Protein AF-A0A699J6N1-F1 (afdb_monomer)

Secondary structure (DSSP, 8-state):
-GGGS-HHHHHHTTTS-HHHHHHHHHHHHHHHHHHHHHHHHHHHHH--PPTT--HHHHHHHHHHHHHHHHHTT-PPPHHHHHHHHHHTS-GGGHHHHHHHHHH-TT--HHHHHHHHHHHHHHS-----SSSHHHHS----PPPPP--PPPPS-PBPTTT--BS-----HHHHHHHHHHHHHTTSSS--------------HHHHHHSPP----PPPHHHHHHHHTT--EEEEEEBTTGGGGSBPPGGGGGGG-EE-SS-EE--SB--TT-TTHHHHHHHHHHHHHTTTBTTTEEEETTEEEEEESSHHHHHHHHHHHHHHHHHTT--B-GGG--EEE---

Foldseek 3Di:
DLVPDDPVLSVVCVPPDPVVNVVVVCVVCVVVLVVVLVVLVVCLQPQADDVPHDLLVSLVVLVVSQVSCVVSVRHDDQQRSVVSSLVRYDPLCVVVSVVCVVPPPPDGSVVVSVSSNVVVVVRDPPDPPPPVCVVPDDDDDDDDPPDDDPDQWDADPPPRHTDDDDDDPVVVVVVVVVVVVVPPPDDDDDDPPDDDDADCPVVQVVDDADPDDFDDPVVVVVLQPLFQWKKKWFFDPQQQVAADDPVCQVVQWDDDPPDIDTDRTDDPNHNCSLVVSQVVCCVLCVVPPSPAWDDGRRMIMGTHNDPVVSVVSVVVVVVSCVVVVTHTDPVPIDIDRDPD

Solvent-accessible surface area (backbone atoms only — not comparable to full-atom values): 20812 Å² total; per-residue (Å²): 121,59,91,81,47,58,76,65,60,38,59,74,44,66,86,49,54,75,71,57,36,54,53,50,49,50,58,66,47,43,62,54,50,52,52,48,48,53,49,47,51,50,50,57,73,67,50,59,44,56,91,92,56,59,64,68,62,44,53,53,53,54,48,53,40,45,56,49,34,38,74,74,72,52,70,65,52,55,67,57,55,39,50,55,52,62,72,20,50,42,78,88,44,48,69,54,53,53,50,36,71,74,76,52,74,90,53,48,59,68,56,50,50,53,52,51,57,54,48,65,70,70,49,80,81,78,73,74,78,64,58,72,58,65,76,52,79,70,81,86,72,79,77,78,76,86,73,73,78,80,65,95,71,63,60,39,95,87,76,71,48,67,77,82,89,80,80,65,68,70,59,56,54,51,51,55,56,50,56,56,61,74,55,71,85,64,82,96,65,87,83,77,80,82,77,93,80,70,88,42,64,70,59,48,71,74,47,83,78,69,88,69,84,74,81,55,70,64,66,55,52,61,72,51,61,82,47,50,39,38,37,42,43,34,44,45,70,54,50,59,73,39,70,43,56,78,89,52,22,72,78,50,53,45,78,56,100,87,51,77,47,64,38,66,34,38,60,90,61,46,79,51,46,60,48,55,46,33,55,51,48,51,65,69,44,49,92,39,47,92,74,41,34,48,79,55,70,64,36,38,36,37,49,20,63,47,72,70,58,38,56,52,53,48,52,52,52,53,50,49,31,58,73,73,70,53,55,65,33,74,96,60,48,47,78,44,71,69,79,130

Radius of gyration: 28.68 Å; Cα contacts (8 Å, |Δi|>4): 265; chains: 1; bounding box: 72×57×79 Å

pLDDT: mean 71.78, std 17.96, range [31.31, 92.75]

Sequence (340 aa):
MLMTMEPEIQRNLKSLHAYEMLKELKTLFAQQAEQELLQTTRDFHSCRQEEGQSVSSYVLKMKGYIDNLECLGYPVTLGLGVSLILIGLCKEYDGFVQNYNMHNMGKTVNELHAMLKLHEQTMPKINAPALNAILAGKPKIPPPPKKENPTKDSICHECGEIGHWKRNYPQYLAELMKKKKNTASGAGGSGSKGWMCIGYKELNKLTVKNCYLLPKIDDLFDQLQGSQFLRKIDLRSRYHQLRVHEDDIPKTAFRSRYRYFEFTIMPFVLSNAPTVLLDLMNKVCKPYLDKFVIVFIDDILIYSKTHQEHVEHLRLVLGLLKKEKLYAKFSKCEIWLREV

InterPro domains:
  IPR000477 Reverse transcriptase domain [PF00078] (196-336)
  IPR036875 Zinc finger, CCHC-type superfamily [SSF57756] (136-173)
  IPR043128 Reverse transcriptase/Diguanylate cyclase domain [G3DSA:3.30.70.270] (212-340)
  IPR043502 DNA/RNA polymerase superfamily [SSF56672] (190-340)
  IPR053134 RNA-directed DNA polymerase homolog [PTHR24559] (109-340)
  IPR061502 Copia/RE1/RE2-like, N-terminal domain [PF14223] (3-121)

Nearest PDB structures (foldseek):
  4ol8-assembly1_A  TM=6.609E-01  e=6.419E-13  Saccharomyces cerevisiae
  8r0s-assembly1_A  TM=7.879E-01  e=8.349E-11  Cauliflower mosaic virus
  7kse-assembly1_A  TM=8.693E-01  e=9.415E-07  Eastern chimpanzee simian foamy virus
  7o0g-assembly1_A  TM=9.066E-01  e=2.831E-06  White-tufted-ear marmoset simian foamy virus
  7o0h-assembly1_A  TM=8.618E-01  e=4.501E-06  White-tufted-ear marmoset simian foamy virus

Organism: Tanacetum cinerariifolium (NCBI:txid118510)

Mean predicted aligned error: 20.65 Å

Structure (mmCIF, N/CA/C/O backbone):
data_AF-A0A699J6N1-F1
#
_entry.id   AF-A0A699J6N1-F1
#
loop_
_atom_site.group_PDB
_atom_site.id
_atom_site.type_symbol
_atom_site.label_atom_id
_atom_site.label_alt_id
_atom_site.label_comp_id
_atom_site.label_asym_id
_atom_site.label_entity_id
_atom_site.label_seq_id
_atom_site.pdbx_PDB_ins_code
_atom_site.Cartn_x
_atom_site.Cartn_y
_atom_site.Cartn_z
_atom_site.occupancy
_atom_site.B_iso_or_equiv
_atom_site.auth_seq_id
_atom_site.auth_comp_id
_atom_site.auth_asym_id
_atom_site.auth_atom_id
_atom_site.pdbx_PDB_model_num
ATOM 1 N N . MET A 1 1 ? -5.459 -9.281 24.419 1.00 51.31 1 MET A N 1
ATOM 2 C CA . MET A 1 1 ? -4.030 -9.636 24.592 1.00 51.31 1 MET A CA 1
ATOM 3 C C . MET A 1 1 ? -3.751 -11.132 24.407 1.00 51.31 1 MET A C 1
ATOM 5 O O . MET A 1 1 ? -2.934 -11.455 23.567 1.00 51.31 1 MET A O 1
ATOM 9 N N . LEU A 1 2 ? -4.439 -12.053 25.103 1.00 46.03 2 LEU A N 1
ATOM 10 C CA . LEU A 1 2 ? -4.179 -13.505 24.977 1.00 46.03 2 LEU A CA 1
ATOM 11 C C . LEU A 1 2 ? -4.650 -14.160 23.663 1.00 46.03 2 LEU A C 1
ATOM 13 O O . LEU A 1 2 ? -4.065 -15.145 23.234 1.00 46.03 2 LEU A O 1
ATOM 17 N N . MET A 1 3 ? -5.701 -13.634 23.023 1.00 50.72 3 MET A N 1
ATOM 18 C CA . MET A 1 3 ? -6.317 -14.235 21.822 1.00 50.72 3 MET A CA 1
ATOM 19 C C . MET A 1 3 ? -5.449 -14.147 20.555 1.00 50.72 3 MET A C 1
ATOM 21 O O . MET A 1 3 ? -5.769 -14.770 19.549 1.00 50.72 3 MET A O 1
ATOM 25 N N . THR A 1 4 ? -4.378 -13.354 20.596 1.00 54.88 4 THR A N 1
ATOM 26 C CA . THR A 1 4 ? -3.421 -13.155 19.497 1.00 54.88 4 THR A CA 1
ATOM 27 C C . THR A 1 4 ? -2.076 -13.832 19.767 1.00 54.88 4 THR A C 1
ATOM 29 O O . THR A 1 4 ? -1.160 -13.692 18.963 1.00 54.88 4 THR A O 1
ATOM 32 N N . MET A 1 5 ? -1.933 -14.520 20.904 1.00 64.19 5 MET A N 1
ATOM 33 C CA . MET A 1 5 ? -0.703 -15.204 21.307 1.00 64.19 5 MET A CA 1
ATOM 34 C C . MET A 1 5 ? -0.724 -16.670 20.875 1.00 64.19 5 MET A C 1
ATOM 36 O O . MET A 1 5 ? -1.784 -17.236 20.604 1.00 64.19 5 MET A O 1
ATOM 40 N N . GLU A 1 6 ? 0.453 -17.295 20.813 1.00 75.00 6 GLU A N 1
ATOM 41 C CA . GLU A 1 6 ? 0.546 -18.710 20.469 1.00 75.00 6 GLU A CA 1
ATOM 42 C C . GLU A 1 6 ? -0.268 -19.588 21.443 1.00 75.00 6 GLU A C 1
ATOM 44 O O . GLU A 1 6 ? -0.299 -19.314 22.649 1.00 75.00 6 GLU A O 1
ATOM 49 N N . PRO A 1 7 ? -0.907 -20.673 20.959 1.00 75.56 7 PRO A N 1
ATOM 50 C CA . PRO A 1 7 ? -1.807 -21.507 21.765 1.00 75.56 7 PRO A CA 1
ATOM 51 C C . PRO A 1 7 ? -1.173 -22.147 23.011 1.00 75.56 7 PRO A C 1
ATOM 53 O O . PRO A 1 7 ? -1.892 -22.629 23.889 1.00 75.56 7 PRO A O 1
ATOM 56 N N . GLU A 1 8 ? 0.157 -22.226 23.072 1.00 70.88 8 GLU A N 1
ATOM 57 C CA . GLU A 1 8 ? 0.915 -22.717 24.230 1.00 70.88 8 GLU A CA 1
ATOM 58 C C . GLU A 1 8 ? 1.027 -21.649 25.323 1.00 70.88 8 GLU A C 1
ATOM 60 O O . GLU A 1 8 ? 0.671 -21.905 26.472 1.00 70.88 8 GLU A O 1
ATOM 65 N N . ILE A 1 9 ? 1.382 -20.417 24.948 1.00 69.88 9 ILE A N 1
ATOM 66 C CA . ILE A 1 9 ? 1.416 -19.252 25.846 1.00 69.88 9 ILE A CA 1
ATOM 67 C C . ILE A 1 9 ? 0.008 -18.960 26.382 1.00 69.88 9 ILE A C 1
ATOM 69 O O . ILE A 1 9 ? -0.181 -18.717 27.574 1.00 69.88 9 ILE A O 1
ATOM 73 N N . GLN A 1 10 ? -1.013 -19.077 25.527 1.00 72.31 10 GLN A N 1
ATOM 74 C CA . GLN A 1 10 ? -2.409 -18.899 25.926 1.00 72.31 10 GLN A CA 1
ATOM 75 C C . GLN A 1 10 ? -2.871 -19.943 26.955 1.00 72.31 10 GLN A C 1
ATOM 77 O O . GLN A 1 10 ? -3.659 -19.612 27.839 1.00 72.31 10 GLN A O 1
ATOM 82 N N . ARG A 1 11 ? -2.391 -21.192 26.861 1.00 77.06 11 ARG A N 1
ATOM 83 C CA . ARG A 1 11 ? -2.696 -22.256 27.833 1.00 77.06 11 ARG A CA 1
ATOM 84 C C . ARG A 1 11 ? -2.017 -22.010 29.178 1.00 77.06 11 ARG A C 1
ATOM 86 O O . ARG A 1 11 ? -2.683 -22.155 30.199 1.00 77.06 11 ARG A O 1
ATOM 93 N N . ASN A 1 12 ? -0.756 -21.582 29.169 1.00 72.00 12 ASN A N 1
ATOM 94 C CA . ASN A 1 12 ? 0.028 -21.338 30.386 1.00 72.00 12 ASN A CA 1
ATOM 95 C C . ASN A 1 12 ? -0.461 -20.115 31.180 1.00 72.00 12 ASN A C 1
ATOM 97 O O . ASN A 1 12 ? -0.350 -20.086 32.400 1.00 72.00 12 ASN A O 1
ATOM 101 N N . LEU A 1 13 ? -1.052 -19.126 30.504 1.00 73.31 13 LEU A N 1
ATOM 102 C CA . LEU A 1 13 ? -1.520 -17.882 31.126 1.00 73.31 13 LEU A CA 1
ATOM 103 C C . LEU A 1 13 ? -3.025 -17.870 31.446 1.00 73.31 13 LEU A C 1
ATOM 105 O O . LEU A 1 13 ? -3.517 -16.900 32.018 1.00 73.31 13 LEU A O 1
ATOM 109 N N . LYS A 1 14 ? -3.775 -18.925 31.087 1.00 76.25 14 LYS A N 1
ATOM 110 C CA . LYS A 1 14 ? -5.250 -18.964 31.185 1.00 76.25 14 LYS A CA 1
ATOM 111 C C . LYS A 1 14 ? -5.778 -18.896 32.623 1.00 76.25 14 LYS A C 1
ATOM 113 O O . LYS A 1 14 ? -6.899 -18.440 32.829 1.00 76.25 14 LYS A O 1
ATOM 118 N N . SER A 1 15 ? -5.008 -19.392 33.590 1.00 76.88 15 SER A N 1
ATOM 119 C CA . SER A 1 15 ? -5.393 -19.469 35.006 1.00 76.88 15 SER A CA 1
ATOM 120 C C . SER A 1 15 ? -4.874 -18.309 35.858 1.00 76.88 15 SER A C 1
ATOM 122 O O . SER A 1 15 ? -5.231 -18.227 37.029 1.00 76.88 15 SER A O 1
ATOM 124 N N . LEU A 1 16 ? -4.033 -17.436 35.300 1.00 76.69 16 LEU A N 1
ATOM 125 C CA . LEU A 1 16 ? -3.384 -16.347 36.029 1.00 76.69 16 LEU A CA 1
ATOM 126 C C . LEU A 1 16 ? -4.227 -15.071 35.983 1.00 76.69 16 LEU A C 1
ATOM 128 O O . LEU A 1 16 ? -4.930 -14.798 35.009 1.00 76.69 16 LEU A O 1
ATOM 132 N N . HIS A 1 17 ? -4.151 -14.263 37.039 1.00 76.69 17 HIS A N 1
ATOM 133 C CA . HIS A 1 17 ? -4.748 -12.926 37.031 1.00 76.69 17 HIS A CA 1
ATOM 134 C C . HIS A 1 17 ? -3.906 -11.957 36.190 1.00 76.69 17 HIS A C 1
ATOM 136 O O . HIS A 1 17 ? -2.704 -12.145 36.022 1.00 76.69 17 HIS A O 1
ATOM 142 N N . ALA A 1 18 ? -4.519 -10.888 35.671 1.00 74.06 18 ALA A N 1
ATOM 143 C CA . ALA A 1 18 ? -3.898 -9.986 34.690 1.00 74.06 18 ALA A CA 1
ATOM 144 C C . ALA A 1 18 ? -2.511 -9.446 35.104 1.00 74.06 18 ALA A C 1
ATOM 146 O O . ALA A 1 18 ? -1.615 -9.329 34.269 1.00 74.06 18 ALA A O 1
ATOM 147 N N . TYR A 1 19 ? -2.315 -9.156 36.394 1.00 72.12 19 TYR A N 1
ATOM 148 C CA . TYR A 1 19 ? -1.025 -8.719 36.935 1.00 72.12 19 TYR A CA 1
ATOM 149 C C . TYR A 1 19 ? 0.045 -9.822 36.875 1.00 72.12 19 TYR A C 1
ATOM 151 O O . TYR A 1 19 ? 1.174 -9.579 36.450 1.00 72.12 19 TYR A O 1
ATOM 159 N N . GLU A 1 20 ? -0.319 -11.047 37.250 1.00 76.69 20 GLU A N 1
ATOM 160 C CA . GLU A 1 20 ? 0.571 -12.210 37.218 1.00 76.69 20 GLU A CA 1
ATOM 161 C C . GLU A 1 20 ? 0.889 -12.623 35.782 1.00 76.69 20 GLU A C 1
ATOM 163 O O . GLU A 1 20 ? 2.037 -12.922 35.473 1.00 76.69 20 GLU A O 1
ATOM 168 N N . MET A 1 21 ? -0.088 -12.526 34.874 1.00 76.62 21 MET A N 1
ATOM 169 C CA . MET A 1 21 ? 0.129 -12.742 33.445 1.00 76.62 21 MET A CA 1
ATOM 170 C C . MET A 1 21 ? 1.174 -11.781 32.873 1.00 76.62 21 MET A C 1
ATOM 172 O O . MET A 1 21 ? 2.038 -12.196 32.109 1.00 76.62 21 MET A O 1
ATOM 176 N N . LEU A 1 22 ? 1.111 -10.495 33.231 1.00 74.69 22 LEU A N 1
ATOM 177 C CA . LEU A 1 22 ? 2.087 -9.498 32.784 1.00 74.69 22 LEU A CA 1
ATOM 178 C C . LEU A 1 22 ? 3.481 -9.763 33.354 1.00 74.69 22 LEU A C 1
ATOM 180 O O . LEU A 1 22 ? 4.472 -9.556 32.653 1.00 74.69 22 LEU A O 1
ATOM 184 N N . LYS A 1 23 ? 3.564 -10.212 34.609 1.00 77.12 23 LYS A N 1
ATOM 185 C CA . LYS A 1 23 ? 4.830 -10.591 35.241 1.00 77.12 23 LYS A CA 1
ATOM 186 C C . LYS A 1 23 ? 5.449 -11.801 34.538 1.00 77.12 23 LYS A C 1
ATOM 188 O O . LYS A 1 23 ? 6.612 -11.736 34.161 1.00 77.12 23 LYS A O 1
ATOM 193 N N . GLU A 1 24 ? 4.650 -12.829 34.272 1.00 76.44 24 GLU A N 1
ATOM 194 C CA . GLU A 1 24 ? 5.105 -14.053 33.614 1.00 76.44 24 GLU A CA 1
ATOM 195 C C . GLU A 1 24 ? 5.505 -13.807 32.156 1.00 76.44 24 GLU A C 1
ATOM 197 O O . GLU A 1 24 ? 6.553 -14.263 31.713 1.00 76.44 24 GLU A O 1
ATOM 202 N N . LEU A 1 25 ? 4.732 -13.000 31.420 1.00 75.44 25 LEU A N 1
ATOM 203 C CA . LEU A 1 25 ? 5.091 -12.561 30.069 1.00 75.44 25 LEU A CA 1
ATOM 204 C C . LEU A 1 25 ? 6.420 -11.800 30.064 1.00 75.44 25 LEU A C 1
ATOM 206 O O . LEU A 1 25 ? 7.273 -12.072 29.223 1.00 75.44 25 LEU A O 1
ATOM 210 N N . LYS A 1 26 ? 6.631 -10.879 31.013 1.00 75.06 26 LYS A N 1
ATOM 211 C CA . LYS A 1 26 ? 7.914 -10.174 31.140 1.00 75.06 26 LYS A CA 1
ATOM 212 C C . LYS A 1 26 ? 9.065 -11.143 31.389 1.00 75.06 26 LYS A C 1
ATOM 214 O O . LYS A 1 26 ? 10.113 -10.969 30.784 1.00 75.06 26 LYS A O 1
ATOM 219 N N . THR A 1 27 ? 8.878 -12.159 32.225 1.00 76.88 27 THR A N 1
ATOM 220 C CA . THR A 1 27 ? 9.914 -13.161 32.508 1.00 76.88 27 THR A CA 1
ATOM 221 C C . THR A 1 27 ? 10.189 -14.068 31.306 1.00 76.88 27 THR A C 1
ATOM 223 O O . THR A 1 27 ? 11.350 -14.283 30.966 1.00 76.88 27 THR A O 1
ATOM 226 N N . LEU A 1 28 ? 9.147 -14.543 30.620 1.00 73.56 28 LEU A N 1
ATOM 227 C CA . 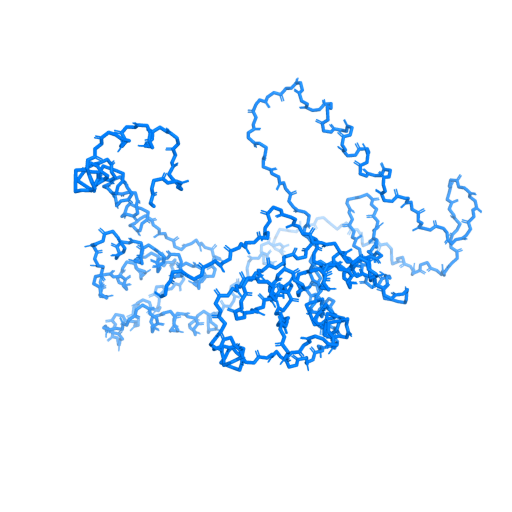LEU A 1 28 ? 9.263 -15.407 29.439 1.00 73.56 28 LEU A CA 1
ATOM 228 C C . LEU A 1 28 ? 9.960 -14.701 28.272 1.00 73.56 28 LEU A C 1
ATOM 230 O O . LEU A 1 28 ? 10.813 -15.288 27.610 1.00 73.56 28 LEU A O 1
ATOM 234 N N . PHE A 1 29 ? 9.628 -13.432 28.038 1.00 79.12 29 PHE A N 1
ATOM 235 C CA . PHE A 1 29 ? 10.217 -12.655 26.949 1.00 79.12 29 PHE A CA 1
ATOM 236 C C . PHE A 1 29 ? 11.520 -11.948 27.335 1.00 79.12 29 PHE A C 1
ATOM 238 O O . PHE A 1 29 ? 12.226 -11.493 26.440 1.00 79.12 29 PHE A O 1
ATOM 245 N N . ALA A 1 30 ? 11.895 -11.895 28.620 1.00 77.00 30 ALA A N 1
ATOM 246 C CA . ALA A 1 30 ? 13.171 -11.316 29.050 1.00 77.00 30 ALA A CA 1
ATOM 247 C C . ALA A 1 30 ? 14.365 -12.067 28.450 1.00 77.00 30 ALA A C 1
ATOM 249 O O . ALA A 1 30 ? 15.261 -11.437 27.896 1.00 77.00 30 ALA A O 1
ATOM 250 N N . GLN A 1 31 ? 14.347 -13.405 28.486 1.00 77.12 31 GLN A N 1
ATOM 251 C CA . GLN A 1 31 ? 15.431 -14.213 27.919 1.00 77.12 31 GLN A CA 1
ATOM 252 C C . GLN A 1 31 ? 15.521 -14.049 26.394 1.00 77.12 31 GLN A C 1
ATOM 254 O O . GLN A 1 31 ? 16.614 -13.996 25.832 1.00 77.12 31 GLN A O 1
ATOM 259 N N . GLN A 1 32 ? 14.374 -13.939 25.719 1.00 80.81 32 GLN A N 1
ATOM 260 C CA . GLN A 1 32 ? 14.324 -13.704 24.279 1.00 80.81 32 GLN A CA 1
ATOM 261 C C . GLN A 1 32 ? 14.836 -12.303 23.915 1.00 80.81 32 GLN A C 1
ATOM 263 O O . GLN A 1 32 ? 15.627 -12.175 22.984 1.00 80.81 32 GLN A O 1
ATOM 268 N N . ALA A 1 33 ? 14.458 -11.278 24.682 1.00 77.75 33 ALA A N 1
ATOM 269 C CA . ALA A 1 33 ? 14.956 -9.916 24.511 1.00 77.75 33 ALA A CA 1
ATOM 270 C C . ALA A 1 33 ? 16.474 -9.827 24.747 1.00 77.75 33 ALA A C 1
ATOM 272 O O . ALA A 1 33 ? 17.166 -9.148 23.996 1.00 77.75 33 ALA A O 1
ATOM 273 N N . GLU A 1 34 ? 17.019 -10.555 25.729 1.00 82.06 34 GLU A N 1
ATOM 274 C CA . GLU A 1 34 ? 18.469 -10.647 25.966 1.00 82.06 34 GLU A CA 1
ATOM 275 C C . GLU A 1 34 ? 19.214 -11.314 24.799 1.00 82.06 34 GLU A C 1
ATOM 277 O O . GLU A 1 34 ? 20.273 -10.845 24.374 1.00 82.06 34 GLU A O 1
ATOM 282 N N . GLN A 1 35 ? 18.658 -12.397 24.246 1.00 84.25 35 GLN A N 1
ATOM 283 C CA . GLN A 1 35 ? 19.224 -13.059 23.067 1.00 84.25 35 GLN A CA 1
ATOM 284 C C . GLN A 1 35 ? 19.184 -12.151 21.833 1.00 84.25 35 GLN A C 1
ATOM 286 O O . GLN A 1 35 ? 20.168 -12.069 21.093 1.00 84.25 35 GLN A O 1
ATOM 291 N N . GLU A 1 36 ? 18.073 -11.446 21.624 1.00 86.12 36 GLU A N 1
ATOM 292 C CA . GLU A 1 36 ? 17.908 -10.497 20.526 1.00 86.12 36 GLU A CA 1
ATOM 293 C C . GLU A 1 36 ? 18.837 -9.286 20.673 1.00 86.12 36 GLU A C 1
ATOM 295 O O . GLU A 1 36 ? 19.448 -8.861 19.690 1.00 86.12 36 GLU A O 1
ATOM 300 N N . LEU A 1 37 ? 19.030 -8.789 21.897 1.00 87.88 37 LEU A N 1
ATOM 301 C CA . LEU A 1 37 ? 19.995 -7.739 22.220 1.00 87.88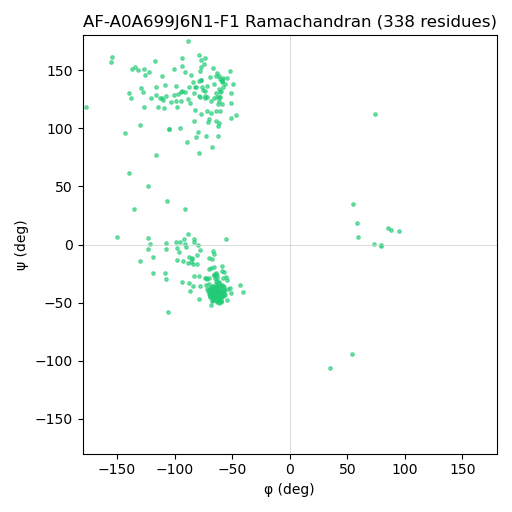 37 LEU A CA 1
ATOM 302 C C . LEU A 1 37 ? 21.418 -8.168 21.863 1.00 87.88 37 LEU A C 1
ATOM 304 O O . LEU A 1 37 ? 22.134 -7.433 21.177 1.00 87.88 37 LEU A O 1
ATOM 308 N N . LEU A 1 38 ? 21.828 -9.365 22.294 1.00 86.44 38 LEU A N 1
ATOM 309 C CA . LEU A 1 38 ? 23.160 -9.897 22.012 1.00 86.44 38 LEU A CA 1
ATOM 310 C C . LEU A 1 38 ? 23.384 -10.070 20.505 1.00 86.44 38 LEU A C 1
ATOM 312 O O . LEU A 1 38 ? 24.444 -9.700 19.991 1.00 86.44 38 LEU A O 1
ATOM 316 N N . GLN A 1 39 ? 22.394 -10.614 19.797 1.00 88.06 39 GLN A N 1
ATOM 317 C CA . GLN A 1 39 ? 22.479 -10.841 18.359 1.00 88.06 39 GLN A CA 1
ATOM 318 C C . GLN A 1 39 ? 22.518 -9.519 17.584 1.00 88.06 39 GLN A C 1
ATOM 320 O O . GLN A 1 39 ? 23.407 -9.326 16.758 1.00 88.06 39 GLN A O 1
ATOM 325 N N . THR A 1 40 ? 21.634 -8.576 17.913 1.00 88.31 40 THR A N 1
ATOM 326 C CA . THR A 1 40 ? 21.601 -7.237 17.303 1.00 88.31 40 THR A CA 1
ATOM 327 C C . THR A 1 40 ? 22.910 -6.491 17.546 1.00 88.31 40 THR A C 1
ATOM 329 O O . THR A 1 40 ? 23.465 -5.907 16.619 1.00 88.31 40 THR A O 1
ATOM 332 N N . THR A 1 41 ? 23.459 -6.563 18.761 1.00 87.81 41 THR A N 1
ATOM 333 C CA . THR A 1 41 ? 24.753 -5.949 19.103 1.00 87.81 41 THR A CA 1
ATOM 334 C C . THR A 1 41 ? 25.895 -6.573 18.299 1.00 87.81 41 THR A C 1
ATOM 336 O O . THR A 1 41 ? 26.738 -5.861 17.751 1.00 87.81 41 THR A O 1
ATOM 339 N N . ARG A 1 42 ? 25.916 -7.906 18.170 1.00 89.94 42 ARG A N 1
ATOM 340 C CA . ARG A 1 42 ? 26.918 -8.620 17.365 1.00 89.94 42 ARG A CA 1
ATOM 341 C C . ARG A 1 42 ? 26.835 -8.230 15.891 1.00 89.94 42 ARG A C 1
ATOM 343 O O . ARG A 1 42 ? 27.867 -7.964 15.270 1.00 89.94 42 ARG A O 1
ATOM 350 N N . ASP A 1 43 ? 25.631 -8.179 15.339 1.00 90.44 43 ASP A N 1
ATOM 351 C CA . ASP A 1 43 ? 25.406 -7.820 13.941 1.00 90.44 43 ASP A CA 1
ATOM 352 C C . ASP A 1 43 ? 25.766 -6.355 13.688 1.00 90.44 43 ASP A C 1
ATOM 354 O O . ASP A 1 43 ? 26.431 -6.050 12.700 1.00 90.44 43 ASP A O 1
ATOM 358 N N . PHE A 1 44 ? 25.447 -5.460 14.623 1.00 90.50 44 PHE A N 1
ATOM 359 C CA . PHE A 1 44 ? 25.820 -4.051 14.547 1.00 90.50 44 PHE A CA 1
ATOM 360 C C . PHE A 1 44 ? 27.342 -3.851 14.539 1.00 90.50 44 PHE A C 1
ATOM 362 O O . PHE A 1 44 ? 27.865 -3.113 13.704 1.00 90.50 44 PHE A O 1
ATOM 369 N N . HIS A 1 45 ? 28.076 -4.562 15.401 1.00 87.06 45 HIS A N 1
ATOM 370 C CA . HIS A 1 45 ? 29.540 -4.480 15.454 1.00 87.06 45 HIS A CA 1
ATOM 371 C C . HIS A 1 45 ? 30.252 -5.167 14.285 1.00 87.06 45 HIS A C 1
ATOM 373 O O . HIS A 1 45 ? 31.365 -4.763 13.933 1.00 87.06 45 HIS A O 1
ATOM 379 N N . SER A 1 46 ? 29.658 -6.206 13.698 1.00 87.62 46 SER A N 1
ATOM 380 C CA . SER A 1 46 ? 30.251 -6.969 12.590 1.00 87.62 46 SER A CA 1
ATOM 381 C C . SER A 1 46 ? 29.844 -6.457 11.208 1.00 87.62 46 SER A C 1
ATOM 383 O O . SER A 1 46 ? 30.504 -6.790 10.224 1.00 87.62 46 SER A O 1
ATOM 385 N N . CYS A 1 47 ? 28.812 -5.614 11.118 1.00 89.88 47 CYS A N 1
ATOM 386 C CA . CYS A 1 47 ? 28.366 -5.030 9.860 1.00 89.88 47 CYS A CA 1
ATOM 387 C C . CYS A 1 47 ? 29.480 -4.175 9.235 1.00 89.88 47 CYS A C 1
ATOM 389 O O . CYS A 1 47 ? 30.052 -3.287 9.872 1.00 89.88 47 CYS A O 1
ATOM 391 N N . ARG A 1 48 ? 29.801 -4.460 7.976 1.00 90.31 48 ARG A N 1
ATOM 392 C CA . ARG A 1 48 ? 30.731 -3.700 7.138 1.00 90.31 48 ARG A CA 1
ATOM 393 C C . ARG A 1 48 ? 30.067 -3.454 5.790 1.00 90.31 48 ARG A C 1
ATOM 395 O O . ARG A 1 48 ? 29.236 -4.255 5.360 1.00 90.31 48 ARG A O 1
ATOM 402 N N . GLN A 1 49 ? 30.418 -2.353 5.144 1.00 88.06 49 GLN A N 1
ATOM 403 C CA . GLN A 1 49 ? 30.013 -2.069 3.778 1.00 88.06 49 GLN A CA 1
ATOM 404 C C . GLN A 1 49 ? 30.801 -2.968 2.821 1.00 88.06 49 GLN A C 1
ATOM 406 O O . GLN A 1 49 ? 32.031 -3.011 2.868 1.00 88.06 49 GLN A O 1
ATOM 411 N N . GLU A 1 50 ? 30.091 -3.676 1.947 1.00 82.25 50 GLU A N 1
ATOM 412 C CA . GLU A 1 50 ? 30.704 -4.511 0.910 1.00 82.25 50 GLU A CA 1
ATOM 413 C C . GLU A 1 50 ? 31.211 -3.655 -0.269 1.00 82.25 50 GLU A C 1
ATOM 415 O O . GLU A 1 50 ? 30.638 -2.609 -0.589 1.00 82.25 50 GLU A O 1
ATOM 420 N N . GLU A 1 51 ? 32.276 -4.098 -0.948 1.00 71.56 51 GLU A N 1
ATOM 421 C CA . GLU A 1 51 ? 32.802 -3.417 -2.143 1.00 71.56 51 GLU A CA 1
ATOM 422 C C . GLU A 1 51 ? 31.736 -3.360 -3.255 1.00 71.56 51 GLU A C 1
ATOM 424 O O . GLU A 1 51 ? 31.142 -4.373 -3.629 1.00 71.56 51 GLU A O 1
ATOM 429 N N . GLY A 1 52 ? 31.459 -2.160 -3.777 1.00 67.38 52 GLY A N 1
ATOM 430 C CA . GLY A 1 52 ? 30.411 -1.925 -4.780 1.00 67.38 52 GLY A CA 1
ATOM 431 C C . GLY A 1 52 ? 28.973 -1.848 -4.237 1.00 67.38 52 GLY A C 1
ATOM 432 O O . GLY A 1 52 ? 28.043 -1.597 -5.012 1.00 67.38 52 GLY A O 1
ATOM 433 N N . GLN A 1 53 ? 28.758 -2.020 -2.927 1.00 78.44 53 GLN A N 1
ATOM 434 C CA . GLN A 1 53 ? 27.458 -1.793 -2.291 1.00 78.44 53 GLN A CA 1
ATOM 435 C C . GLN A 1 53 ? 27.184 -0.292 -2.134 1.00 78.44 53 GLN A C 1
ATOM 437 O O . GLN A 1 53 ? 28.033 0.458 -1.652 1.00 78.44 53 GLN A O 1
ATOM 442 N N . SER A 1 54 ? 25.961 0.149 -2.459 1.00 83.69 54 SER A N 1
ATOM 443 C CA . SER A 1 54 ? 25.565 1.544 -2.222 1.00 83.69 54 SER A CA 1
ATOM 444 C C . SER A 1 54 ? 25.623 1.896 -0.738 1.00 83.69 54 SER A C 1
ATOM 446 O O . SER A 1 54 ? 25.044 1.191 0.101 1.00 83.69 54 SER A O 1
ATOM 448 N N . VAL A 1 55 ? 26.218 3.050 -0.430 1.00 85.56 55 VAL A N 1
ATOM 449 C CA . VAL A 1 55 ? 26.361 3.545 0.950 1.00 85.56 55 VAL A CA 1
ATOM 450 C C . VAL A 1 55 ? 25.006 3.716 1.620 1.00 85.56 55 VAL A C 1
ATOM 452 O O . VAL A 1 55 ? 24.847 3.434 2.804 1.00 85.56 55 VAL A O 1
ATOM 455 N N . SER A 1 56 ? 23.987 4.114 0.854 1.00 86.50 56 SER A N 1
ATOM 456 C CA . SER A 1 56 ? 22.635 4.282 1.388 1.00 86.50 56 SER A CA 1
ATOM 457 C C . SER A 1 56 ? 22.044 2.970 1.898 1.00 86.50 56 SER A C 1
ATOM 459 O O . SER A 1 56 ? 21.349 2.974 2.910 1.00 86.50 56 SER A O 1
ATOM 461 N N . SER A 1 57 ? 22.334 1.846 1.236 1.00 86.75 57 SER A N 1
ATOM 462 C CA . SER A 1 57 ? 21.873 0.534 1.699 1.00 86.75 57 SER A CA 1
ATOM 463 C C . SER A 1 57 ? 22.549 0.134 3.008 1.00 86.75 57 SER A C 1
ATOM 465 O O . SER A 1 57 ? 21.891 -0.427 3.882 1.00 86.75 57 SER A O 1
ATOM 467 N N . TYR A 1 58 ? 23.846 0.414 3.138 1.00 91.12 58 TYR A N 1
ATOM 468 C CA . TYR A 1 58 ? 24.621 0.115 4.339 1.00 91.12 58 TYR A CA 1
ATOM 469 C C . TYR A 1 58 ? 24.177 0.979 5.529 1.00 91.12 58 TYR A C 1
ATOM 471 O O . TYR A 1 58 ? 23.856 0.447 6.591 1.00 91.12 58 TYR A O 1
ATOM 479 N N . VAL A 1 59 ? 24.048 2.296 5.337 1.00 90.38 59 VAL A N 1
ATOM 480 C CA . VAL A 1 59 ? 23.628 3.228 6.398 1.00 90.38 59 VAL A CA 1
ATOM 481 C C . VAL A 1 59 ? 22.206 2.934 6.887 1.00 90.38 59 VAL A C 1
ATOM 483 O O . VAL A 1 59 ? 21.962 2.966 8.090 1.00 90.38 59 VAL A O 1
ATOM 486 N N . LEU A 1 60 ? 21.274 2.576 5.994 1.00 88.94 60 LEU A N 1
ATOM 487 C CA . LEU A 1 60 ? 19.920 2.169 6.394 1.00 88.94 60 LEU A CA 1
ATOM 488 C C . LEU A 1 60 ? 19.916 0.879 7.223 1.00 88.94 60 LEU A C 1
ATOM 490 O O . LEU A 1 60 ? 19.160 0.780 8.186 1.00 88.94 60 LEU A O 1
ATOM 494 N N . LYS A 1 61 ? 20.777 -0.089 6.887 1.00 91.38 61 LYS A N 1
ATOM 495 C CA . LYS A 1 61 ? 20.940 -1.316 7.678 1.00 91.38 61 LYS A CA 1
ATOM 496 C C . LYS A 1 61 ? 21.489 -1.003 9.076 1.00 91.38 61 LYS A C 1
ATOM 498 O O . LYS A 1 61 ? 20.956 -1.504 10.059 1.00 91.38 61 LYS A O 1
ATOM 503 N N . MET A 1 62 ? 22.488 -0.123 9.167 1.00 91.75 62 MET A N 1
ATOM 504 C CA . MET A 1 62 ? 23.045 0.341 10.445 1.00 91.75 62 MET A CA 1
ATOM 505 C C . MET A 1 62 ? 22.015 1.093 11.292 1.00 91.75 62 MET A C 1
ATOM 507 O O . MET A 1 62 ? 21.933 0.868 12.496 1.00 91.75 62 MET A O 1
ATOM 511 N N . LYS A 1 63 ? 21.185 1.933 10.664 1.00 90.81 63 LYS A N 1
ATOM 512 C CA . LYS A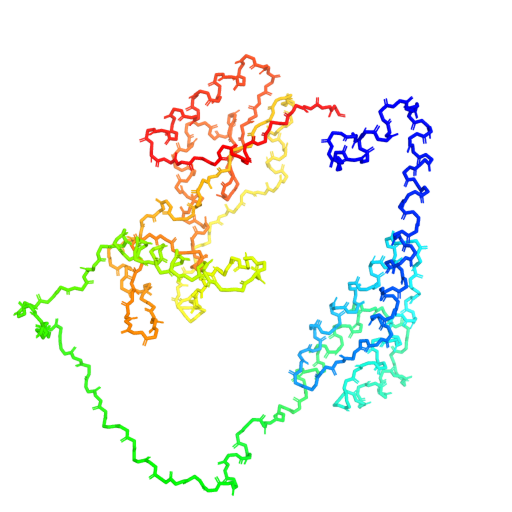 1 63 ? 20.080 2.621 11.340 1.00 90.81 63 LYS A CA 1
ATOM 513 C C . LYS A 1 63 ? 19.054 1.636 11.904 1.00 90.81 63 LYS A C 1
ATOM 515 O O . LYS A 1 63 ? 18.661 1.782 13.050 1.00 90.81 63 LYS A O 1
ATOM 520 N N . GLY A 1 64 ? 18.710 0.589 11.152 1.00 91.50 64 GLY A N 1
ATOM 521 C CA . GLY A 1 64 ? 17.820 -0.466 11.641 1.00 91.50 64 GLY A CA 1
ATOM 522 C C . GLY A 1 64 ? 18.335 -1.158 12.908 1.00 91.50 64 GLY A C 1
ATOM 523 O O . GLY A 1 64 ? 17.543 -1.470 13.790 1.00 91.50 64 GLY A O 1
ATOM 524 N N . TYR A 1 65 ? 19.653 -1.351 13.043 1.00 91.88 65 TYR A N 1
ATOM 525 C CA . TYR A 1 65 ? 20.234 -1.887 14.278 1.00 91.88 65 TYR A CA 1
ATOM 526 C C . TYR A 1 65 ? 20.141 -0.903 15.449 1.00 91.88 65 TYR A C 1
ATOM 528 O O . TYR A 1 65 ? 19.822 -1.320 16.557 1.00 91.88 65 TYR A O 1
ATOM 536 N N . ILE A 1 66 ? 20.375 0.390 15.206 1.00 89.81 66 ILE A N 1
ATOM 537 C CA . ILE A 1 66 ? 20.231 1.443 16.223 1.00 89.81 66 ILE A CA 1
ATOM 538 C C . ILE A 1 66 ? 18.781 1.511 16.723 1.00 89.81 66 ILE A C 1
ATOM 540 O O . ILE A 1 66 ? 18.559 1.471 17.931 1.00 89.81 66 ILE A O 1
ATOM 544 N N . ASP A 1 67 ? 17.815 1.529 15.802 1.00 90.00 67 ASP A N 1
ATOM 545 C CA . ASP A 1 67 ? 16.385 1.582 16.123 1.00 90.00 67 ASP A CA 1
ATOM 546 C C . ASP A 1 67 ? 15.943 0.322 16.903 1.00 90.00 67 ASP A C 1
ATOM 548 O O . ASP A 1 67 ? 15.149 0.414 17.842 1.00 90.00 67 ASP A O 1
ATOM 552 N N . ASN A 1 68 ? 16.487 -0.860 16.568 1.00 88.50 68 ASN A N 1
ATOM 553 C CA . ASN A 1 68 ? 16.188 -2.100 17.297 1.00 88.50 68 ASN A CA 1
ATOM 554 C C . ASN A 1 68 ? 16.758 -2.086 18.727 1.00 88.50 68 ASN A C 1
ATOM 556 O O . ASN A 1 68 ? 16.081 -2.486 19.671 1.00 88.50 68 ASN A O 1
ATOM 560 N N . LEU A 1 69 ? 17.983 -1.584 18.913 1.00 88.19 69 LEU A N 1
ATOM 561 C CA . LEU A 1 69 ? 18.589 -1.437 20.242 1.00 88.19 69 LEU A CA 1
ATOM 562 C C . LEU A 1 69 ? 17.824 -0.428 21.113 1.00 88.19 69 LEU A C 1
ATOM 564 O O . LEU A 1 69 ? 17.633 -0.672 22.305 1.00 88.19 69 LEU A O 1
ATOM 568 N N . GLU A 1 70 ? 17.323 0.658 20.520 1.00 87.62 70 GLU A N 1
ATOM 569 C CA . GLU A 1 70 ? 16.462 1.624 21.209 1.00 87.62 70 GLU A CA 1
ATOM 570 C C . GLU A 1 70 ? 15.137 0.983 21.656 1.00 87.62 70 GLU A C 1
ATOM 572 O O . GLU A 1 70 ? 14.723 1.161 22.803 1.00 87.62 70 GLU A O 1
ATOM 577 N N . CYS A 1 71 ? 14.527 0.149 20.807 1.00 83.94 71 CYS A N 1
ATOM 578 C CA . CYS A 1 71 ? 13.321 -0.617 21.140 1.00 83.94 71 CYS A CA 1
ATOM 579 C C . CYS A 1 71 ? 13.548 -1.648 22.263 1.00 83.94 71 CYS A C 1
ATOM 581 O O . CYS A 1 71 ? 12.637 -1.904 23.052 1.00 83.94 71 CYS A O 1
ATOM 583 N N . LEU A 1 72 ? 14.760 -2.201 22.373 1.00 84.19 72 LEU A N 1
ATOM 584 C CA . LEU A 1 72 ? 15.172 -3.091 23.466 1.00 84.19 72 LEU A CA 1
ATOM 585 C C . LEU A 1 72 ? 15.556 -2.335 24.755 1.00 84.19 72 LEU A C 1
ATOM 587 O O . LEU A 1 72 ? 15.898 -2.969 25.751 1.00 84.19 72 LEU A O 1
ATOM 591 N N . GLY A 1 73 ? 15.485 -0.997 24.762 1.00 82.38 73 GLY A N 1
ATOM 592 C CA . GLY A 1 73 ? 15.770 -0.156 25.930 1.00 82.38 73 GLY A CA 1
ATOM 593 C C . GLY A 1 73 ? 17.239 0.248 26.094 1.00 82.38 73 GLY A C 1
ATOM 594 O O . GLY A 1 73 ? 17.608 0.780 27.141 1.00 82.38 73 GLY A O 1
ATOM 595 N N . TYR A 1 74 ? 18.071 0.030 25.074 1.00 86.38 74 TYR A N 1
ATOM 596 C CA . TYR A 1 74 ? 19.498 0.363 25.063 1.00 86.38 74 TYR A CA 1
ATOM 597 C C . TYR A 1 74 ? 19.788 1.418 23.984 1.00 86.38 74 TYR A C 1
ATOM 599 O O . TYR A 1 74 ? 20.303 1.089 22.913 1.00 86.38 74 TYR A O 1
ATOM 607 N N . PRO A 1 75 ? 19.456 2.699 24.231 1.00 85.62 75 PRO A N 1
ATOM 608 C CA . PRO A 1 75 ? 19.646 3.750 23.241 1.00 85.62 75 PRO A CA 1
ATOM 609 C C . PRO A 1 75 ? 21.133 3.932 22.921 1.00 85.62 75 PRO A C 1
ATOM 611 O O . PRO A 1 75 ? 21.969 4.148 23.804 1.00 85.62 75 PRO A O 1
ATOM 614 N N . VAL A 1 76 ? 21.467 3.875 21.634 1.00 85.94 76 VAL A N 1
ATOM 615 C CA . VAL A 1 76 ? 22.828 4.135 21.156 1.00 85.94 76 VAL A CA 1
ATOM 616 C C . VAL A 1 76 ? 23.045 5.642 21.113 1.00 85.94 76 VAL A C 1
ATOM 618 O O . VAL A 1 76 ? 22.273 6.379 20.500 1.00 85.94 76 VAL A O 1
ATOM 621 N N . THR A 1 77 ? 24.119 6.127 21.739 1.00 85.75 77 THR A N 1
ATOM 622 C CA . THR A 1 77 ? 24.439 7.557 21.674 1.00 85.75 77 THR A CA 1
ATOM 623 C C . THR A 1 77 ? 24.755 7.969 20.235 1.00 85.75 77 THR A C 1
ATOM 625 O O . THR A 1 77 ? 25.376 7.220 19.476 1.00 85.75 77 THR A O 1
ATOM 628 N N . LEU A 1 78 ? 24.368 9.192 19.862 1.00 77.81 78 LEU A N 1
ATOM 629 C CA . LEU A 1 78 ? 24.562 9.722 18.505 1.00 77.81 78 LEU A CA 1
ATOM 630 C C . LEU A 1 78 ? 26.016 9.567 18.022 1.00 77.81 78 LEU A C 1
ATOM 632 O O . LEU A 1 78 ? 26.255 9.147 16.892 1.00 77.81 78 LEU A O 1
ATOM 636 N N . GLY A 1 79 ? 26.985 9.834 18.905 1.00 82.44 79 GLY A N 1
ATOM 637 C CA . GLY A 1 79 ? 28.412 9.696 18.613 1.00 82.44 79 GLY A CA 1
ATOM 638 C C . GLY A 1 79 ? 28.857 8.251 18.365 1.00 82.44 79 GLY A C 1
ATOM 639 O O . GLY A 1 79 ? 29.625 8.009 17.433 1.00 82.44 79 GLY A O 1
ATOM 640 N N . LEU A 1 80 ? 28.357 7.281 19.139 1.00 84.56 80 LEU A N 1
ATOM 641 C CA . LEU A 1 80 ? 28.679 5.862 18.941 1.00 84.56 80 LEU A CA 1
ATOM 642 C C . LEU A 1 80 ? 28.092 5.322 17.633 1.00 84.56 80 LEU A C 1
ATOM 644 O O . LEU A 1 80 ? 28.796 4.633 16.895 1.00 84.56 80 LEU A O 1
ATOM 648 N N . GLY A 1 81 ? 26.847 5.682 17.307 1.00 86.38 81 GLY A N 1
ATOM 649 C CA . GLY A 1 81 ? 26.198 5.245 16.067 1.00 86.38 81 GLY A CA 1
ATOM 650 C C . GLY A 1 81 ? 26.942 5.724 14.819 1.00 86.38 81 GLY A C 1
ATOM 651 O O . GLY A 1 81 ? 27.242 4.937 13.924 1.00 86.38 81 GLY A O 1
ATOM 652 N N . VAL A 1 82 ? 27.321 7.003 14.792 1.00 89.25 82 VAL A N 1
ATOM 653 C CA . VAL A 1 82 ? 28.127 7.597 13.712 1.00 89.25 82 VAL A CA 1
ATOM 654 C C . VAL A 1 82 ? 29.509 6.951 13.629 1.00 89.25 82 VAL A C 1
ATOM 656 O O . VAL A 1 82 ? 29.947 6.598 12.535 1.00 89.25 82 VAL A O 1
ATOM 659 N N . SER A 1 83 ? 30.180 6.748 14.765 1.00 87.25 83 SER A N 1
ATOM 660 C CA . SER A 1 83 ? 31.522 6.152 14.791 1.00 87.25 83 SER A CA 1
ATOM 661 C C . SER A 1 83 ? 31.525 4.736 14.219 1.00 87.25 83 SER A C 1
ATOM 663 O O . SER A 1 83 ? 32.374 4.405 13.395 1.00 87.25 83 SER A O 1
ATOM 665 N N . LEU A 1 84 ? 3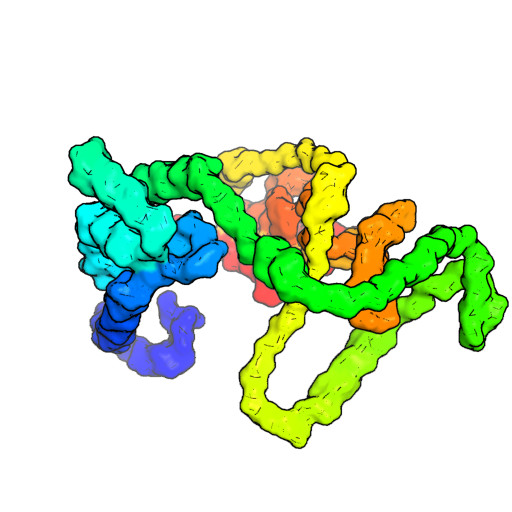0.546 3.910 14.597 1.00 88.81 84 LEU A N 1
ATOM 666 C CA . LEU A 1 84 ? 30.426 2.539 14.094 1.00 88.81 84 LEU A CA 1
ATOM 667 C C . LEU A 1 84 ? 30.094 2.494 12.600 1.00 88.81 84 LEU A C 1
ATOM 669 O O . LEU A 1 84 ? 30.632 1.648 11.886 1.00 88.81 84 LEU A O 1
ATOM 673 N N . ILE A 1 85 ? 29.274 3.428 12.105 1.00 91.62 85 ILE A N 1
ATOM 674 C CA . ILE A 1 85 ? 29.011 3.559 10.667 1.00 91.62 85 ILE A CA 1
ATOM 675 C C . ILE A 1 85 ? 30.310 3.865 9.921 1.00 91.62 85 ILE A C 1
ATOM 677 O O . ILE A 1 85 ? 30.614 3.147 8.971 1.00 91.62 85 ILE A O 1
ATOM 681 N N . LEU A 1 86 ? 31.075 4.869 10.368 1.00 89.56 86 LEU A N 1
ATOM 682 C CA . LEU A 1 86 ? 32.335 5.288 9.740 1.00 89.56 86 LEU A CA 1
ATOM 683 C C . LEU A 1 86 ? 33.396 4.178 9.753 1.00 89.56 86 LEU A C 1
ATOM 685 O O . LEU A 1 86 ? 34.039 3.955 8.734 1.00 89.56 86 LEU A O 1
ATOM 689 N N . ILE A 1 87 ? 33.543 3.454 10.870 1.00 90.25 87 ILE A N 1
ATOM 690 C CA . ILE A 1 87 ? 34.491 2.329 11.005 1.00 90.25 87 ILE A CA 1
ATOM 691 C C . ILE A 1 87 ? 34.169 1.199 10.023 1.00 90.25 87 ILE A C 1
ATOM 693 O O . ILE A 1 87 ? 35.069 0.484 9.584 1.00 90.25 87 ILE A O 1
ATOM 697 N N . GLY A 1 88 ? 32.888 1.000 9.710 1.00 88.75 88 GLY A N 1
ATOM 698 C CA . GLY A 1 88 ? 32.470 -0.074 8.825 1.00 88.75 88 GLY A CA 1
ATOM 699 C C . GLY A 1 88 ? 32.391 0.286 7.344 1.00 88.75 88 GLY A C 1
ATOM 700 O O . GLY A 1 88 ? 32.038 -0.595 6.562 1.00 88.75 88 GLY A O 1
ATOM 701 N N . LEU A 1 89 ? 32.708 1.521 6.942 1.00 91.12 89 LEU A N 1
ATOM 702 C CA . LEU A 1 89 ? 32.776 1.893 5.525 1.00 91.12 89 LEU A CA 1
ATOM 703 C C . LEU A 1 89 ? 33.929 1.168 4.814 1.00 91.12 89 LEU A C 1
ATOM 705 O O . LEU A 1 89 ? 34.938 0.813 5.424 1.00 91.12 89 LEU A O 1
ATOM 709 N N . CYS A 1 90 ? 33.779 0.938 3.508 1.00 87.56 90 CYS A N 1
ATOM 710 C CA . CYS A 1 90 ? 34.855 0.365 2.703 1.00 87.56 90 CYS A CA 1
ATOM 711 C C . CYS A 1 90 ? 35.967 1.402 2.448 1.00 87.56 90 CYS A C 1
ATOM 713 O O . CYS A 1 90 ? 35.742 2.609 2.532 1.00 87.56 90 CYS A O 1
ATOM 715 N N . LYS A 1 91 ? 37.168 0.927 2.085 1.00 84.31 91 LYS A N 1
ATOM 716 C CA . LYS A 1 91 ? 38.385 1.756 1.933 1.00 84.31 91 LYS A CA 1
ATOM 717 C C . LYS A 1 91 ? 38.246 2.913 0.940 1.00 84.31 91 LYS A C 1
ATOM 719 O O . LYS A 1 91 ? 38.960 3.904 1.026 1.00 84.31 91 LYS A O 1
ATOM 724 N N . GLU A 1 92 ? 37.315 2.808 -0.005 1.00 82.19 92 GLU A N 1
ATOM 725 C CA . GLU A 1 92 ? 37.000 3.881 -0.953 1.00 82.19 92 GLU A CA 1
ATOM 726 C C . GLU A 1 92 ? 36.576 5.170 -0.229 1.00 82.19 92 GLU A C 1
ATOM 728 O O . GLU A 1 92 ? 36.838 6.265 -0.716 1.00 82.19 92 GLU A O 1
ATOM 733 N N . TYR A 1 93 ? 35.995 5.061 0.968 1.00 86.38 93 TYR A N 1
ATOM 734 C CA . TYR A 1 93 ? 35.533 6.194 1.767 1.00 86.38 93 TYR A CA 1
ATOM 735 C C . TYR A 1 93 ? 36.582 6.713 2.760 1.00 86.38 93 TYR A C 1
ATOM 737 O O . TYR A 1 93 ? 36.279 7.649 3.499 1.00 86.38 93 TYR A O 1
ATOM 745 N N . ASP A 1 94 ? 37.816 6.194 2.770 1.00 83.81 94 ASP A N 1
ATOM 746 C CA . ASP A 1 94 ? 38.859 6.620 3.720 1.00 83.81 94 ASP A CA 1
ATOM 747 C C . ASP A 1 94 ? 39.125 8.135 3.641 1.00 83.81 94 ASP A C 1
ATOM 749 O O . ASP A 1 94 ? 39.247 8.807 4.667 1.00 83.81 94 ASP A O 1
ATOM 753 N N . GLY A 1 95 ? 39.125 8.708 2.430 1.00 82.25 95 GLY A N 1
ATOM 754 C CA . GLY A 1 95 ? 39.275 10.154 2.228 1.00 82.25 95 GLY A CA 1
ATOM 755 C C . GLY A 1 95 ? 38.110 10.972 2.802 1.00 82.25 95 GLY A C 1
ATOM 756 O O . GLY A 1 95 ? 38.317 12.056 3.352 1.00 82.25 95 GLY A O 1
ATOM 757 N N . PHE A 1 96 ? 36.886 10.440 2.741 1.00 87.75 96 PHE A N 1
ATOM 758 C CA . PHE A 1 96 ? 35.722 11.045 3.389 1.00 87.75 96 PHE A CA 1
ATOM 759 C C . PHE A 1 96 ? 35.818 10.954 4.910 1.00 87.75 96 PHE A C 1
ATOM 761 O O . PHE A 1 96 ? 35.578 11.951 5.587 1.00 87.75 96 PHE A O 1
ATOM 768 N N . VAL A 1 97 ? 36.192 9.789 5.450 1.00 86.50 97 VAL A N 1
ATOM 769 C CA . VAL A 1 97 ? 36.331 9.567 6.898 1.00 86.50 97 VAL A CA 1
ATOM 770 C C . VAL A 1 97 ? 37.377 10.516 7.489 1.00 86.50 97 VAL A C 1
ATOM 772 O O . VAL A 1 97 ? 37.126 11.145 8.516 1.00 86.50 97 VAL A O 1
ATOM 775 N N . GLN A 1 98 ? 38.514 10.697 6.814 1.00 80.75 98 GLN A N 1
ATOM 776 C CA . GLN A 1 98 ? 39.543 11.657 7.227 1.00 80.75 98 GLN A CA 1
ATOM 777 C C . GLN A 1 98 ? 39.020 13.101 7.236 1.00 80.75 98 GLN A C 1
ATOM 779 O O . GLN A 1 98 ? 39.204 13.813 8.221 1.00 80.75 98 GLN A O 1
ATOM 784 N N . ASN A 1 99 ? 38.318 13.527 6.181 1.00 83.94 99 ASN A N 1
ATOM 785 C CA . ASN A 1 99 ? 37.713 14.862 6.118 1.00 83.94 99 ASN A CA 1
ATOM 786 C C . ASN A 1 99 ? 36.651 15.057 7.219 1.00 83.94 99 ASN A C 1
ATOM 788 O O . ASN A 1 99 ? 36.625 16.079 7.907 1.00 83.94 99 ASN A O 1
ATOM 792 N N . TYR A 1 100 ? 35.811 14.046 7.444 1.00 86.88 100 TYR A N 1
ATOM 793 C CA . TYR A 1 100 ? 34.792 14.066 8.486 1.00 86.88 100 TYR A CA 1
ATOM 794 C C . TYR A 1 100 ? 35.408 14.246 9.881 1.00 86.88 100 TYR A C 1
ATOM 796 O O . TYR A 1 100 ? 34.983 15.133 10.624 1.00 86.88 100 TYR A O 1
ATOM 804 N N . ASN A 1 101 ? 36.454 13.477 10.196 1.00 84.06 101 ASN A N 1
ATOM 805 C CA . ASN A 1 101 ? 37.156 13.541 11.480 1.00 84.06 101 ASN A CA 1
ATOM 806 C C . ASN A 1 101 ? 37.829 14.902 11.731 1.00 84.06 101 ASN A C 1
ATOM 808 O O . ASN A 1 101 ? 37.966 15.309 12.881 1.00 84.06 101 ASN A O 1
ATOM 812 N N . MET A 1 102 ? 38.229 15.610 10.671 1.00 78.31 102 MET A N 1
ATOM 813 C CA . MET A 1 102 ? 38.921 16.900 10.767 1.00 78.31 102 MET A CA 1
ATOM 814 C C . MET A 1 102 ? 37.973 18.104 10.836 1.00 78.31 102 MET A C 1
ATOM 816 O O . MET A 1 102 ? 38.300 19.101 11.477 1.00 78.31 102 MET A O 1
ATOM 820 N N . HIS A 1 103 ? 36.813 18.040 10.172 1.00 73.62 103 HIS A N 1
ATOM 821 C CA . HIS A 1 103 ? 35.991 19.233 9.923 1.00 73.62 103 HIS A CA 1
ATOM 822 C C . HIS A 1 103 ? 34.511 19.097 10.290 1.00 73.62 103 HIS A C 1
ATOM 824 O O . HIS A 1 103 ? 33.817 20.109 10.357 1.00 73.62 103 HIS A O 1
ATOM 830 N N . ASN A 1 104 ? 34.001 17.884 10.521 1.00 73.69 104 ASN A N 1
ATOM 831 C CA . ASN A 1 104 ? 32.558 17.633 10.613 1.00 73.69 104 ASN A CA 1
ATOM 832 C C . ASN A 1 104 ? 32.166 16.737 11.797 1.00 73.69 104 ASN A C 1
ATOM 834 O O . ASN A 1 104 ? 31.174 16.016 11.733 1.00 7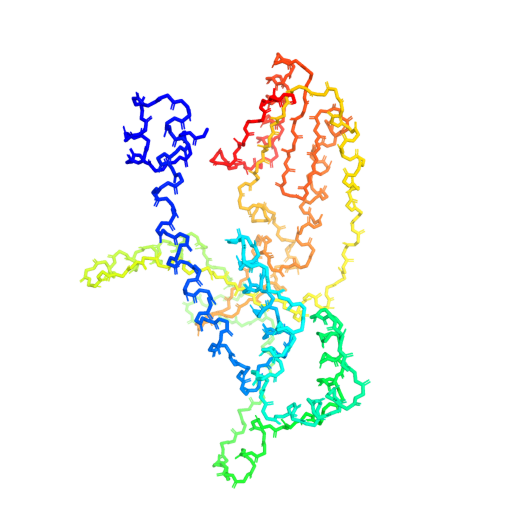3.69 104 ASN A O 1
ATOM 838 N N . MET A 1 105 ? 32.919 16.788 12.895 1.00 73.19 105 MET A N 1
ATOM 839 C CA . MET A 1 105 ? 32.584 16.042 14.109 1.00 73.19 105 MET A CA 1
ATOM 840 C C . MET A 1 105 ? 31.246 16.494 14.719 1.00 73.19 105 MET A C 1
ATOM 842 O O . MET A 1 105 ? 30.867 17.662 14.643 1.00 73.19 105 MET A O 1
ATOM 846 N N . GLY A 1 106 ? 30.530 15.556 15.349 1.00 72.75 106 GLY A N 1
ATOM 847 C CA . GLY A 1 106 ? 29.292 15.837 16.089 1.00 72.75 106 GLY A CA 1
ATOM 848 C C . GLY A 1 106 ? 28.000 15.860 15.264 1.00 72.75 106 GLY A C 1
ATOM 849 O O . GLY A 1 106 ? 26.985 16.344 15.759 1.00 72.75 106 GLY A O 1
ATOM 850 N N . LYS A 1 107 ? 28.005 15.350 14.026 1.00 84.00 107 LYS A N 1
ATOM 851 C CA . LYS A 1 107 ? 26.786 15.206 13.213 1.00 84.00 107 LYS A CA 1
ATOM 852 C C . LYS A 1 107 ? 25.942 14.014 13.649 1.00 84.00 107 LYS A C 1
ATOM 854 O O . LYS A 1 107 ? 26.431 13.074 14.269 1.00 84.00 107 LYS A O 1
ATOM 859 N N . THR A 1 108 ? 24.662 14.051 13.306 1.00 87.50 108 THR A N 1
ATOM 860 C CA . THR A 1 108 ? 23.723 12.937 13.476 1.00 87.50 108 THR A CA 1
ATOM 861 C C . THR A 1 108 ? 23.897 11.886 12.377 1.00 87.50 108 THR A C 1
ATOM 863 O O . THR A 1 108 ? 24.440 12.161 11.306 1.00 87.50 108 THR A O 1
ATOM 866 N N . VAL A 1 109 ? 23.360 10.680 12.591 1.00 86.81 109 VAL A N 1
ATOM 867 C CA . VAL A 1 109 ? 23.363 9.605 11.578 1.00 86.81 109 VAL A CA 1
ATOM 868 C C . VAL A 1 109 ? 22.682 10.043 10.271 1.00 86.81 109 VAL A C 1
ATOM 870 O O . VAL A 1 109 ? 23.146 9.693 9.188 1.00 86.81 109 VAL A O 1
ATOM 873 N N . ASN A 1 110 ? 21.613 10.845 10.345 1.00 86.94 110 ASN A N 1
ATOM 874 C CA . ASN A 1 110 ? 20.899 11.330 9.158 1.00 86.94 110 ASN A CA 1
ATOM 875 C C . ASN A 1 110 ? 21.725 12.368 8.372 1.00 86.94 110 ASN A C 1
ATOM 877 O O . ASN A 1 110 ? 21.749 12.336 7.142 1.00 86.94 110 ASN A O 1
ATOM 881 N N . GLU A 1 111 ? 22.420 13.272 9.067 1.00 87.69 111 GLU A N 1
ATOM 882 C CA . GLU A 1 111 ? 23.327 14.237 8.432 1.00 87.69 111 GLU A CA 1
ATOM 883 C C . GLU A 1 111 ? 24.530 13.527 7.801 1.00 87.69 111 GLU A C 1
ATOM 885 O O . GLU A 1 111 ? 24.862 13.797 6.646 1.00 87.69 111 GLU A O 1
ATOM 890 N N . LEU A 1 112 ? 25.119 12.557 8.511 1.00 89.31 112 LEU A N 1
ATOM 891 C CA . LEU A 1 112 ? 26.172 11.697 7.974 1.00 89.31 112 LEU A CA 1
ATOM 892 C C . LEU A 1 112 ? 25.697 10.975 6.702 1.00 89.31 112 LEU A C 1
ATOM 894 O O . LEU A 1 112 ? 26.421 10.941 5.708 1.00 89.31 112 LEU A O 1
ATOM 898 N N . HIS A 1 113 ? 24.470 10.442 6.697 1.00 90.81 113 HIS A N 1
ATOM 899 C CA . HIS A 1 113 ? 23.891 9.776 5.526 1.00 90.81 113 HIS A CA 1
ATOM 900 C C . HIS A 1 113 ? 23.797 10.714 4.317 1.00 90.81 113 HIS A C 1
ATOM 902 O O . HIS A 1 113 ? 24.174 10.331 3.207 1.00 90.81 113 HIS A O 1
ATOM 908 N N . ALA A 1 114 ? 23.338 11.951 4.518 1.00 87.62 114 ALA A N 1
ATOM 909 C CA . ALA A 1 114 ? 23.254 12.945 3.451 1.00 87.62 114 ALA A CA 1
ATOM 910 C C . ALA A 1 114 ? 24.641 13.313 2.895 1.00 87.62 114 ALA A C 1
ATOM 912 O O . ALA A 1 114 ? 24.819 13.367 1.675 1.00 87.62 114 ALA A O 1
ATOM 913 N N . MET A 1 115 ? 25.628 13.500 3.776 1.00 87.00 115 MET A N 1
ATOM 914 C CA . MET A 1 115 ? 27.011 13.800 3.393 1.00 87.00 115 MET A CA 1
ATOM 915 C C . MET A 1 115 ? 27.652 12.654 2.601 1.00 87.00 115 MET A C 1
ATOM 917 O O . MET A 1 115 ? 28.244 12.889 1.548 1.00 87.00 115 MET A O 1
ATOM 921 N N . LEU A 1 116 ? 27.481 11.413 3.061 1.00 87.44 116 LEU A N 1
ATOM 922 C CA . LEU A 1 116 ? 27.980 10.218 2.379 1.00 87.44 116 LEU A CA 1
ATOM 923 C C . LEU A 1 116 ? 27.355 10.044 0.991 1.00 87.44 116 LEU A C 1
ATOM 925 O O . LEU A 1 116 ? 28.048 9.713 0.032 1.00 87.44 116 LEU A O 1
ATOM 929 N N . LYS A 1 117 ? 26.053 10.318 0.861 1.00 88.12 117 LYS A N 1
ATOM 930 C CA . LYS A 1 117 ? 25.336 10.244 -0.418 1.00 88.12 117 LYS A CA 1
ATOM 931 C C . LYS A 1 117 ? 25.815 11.296 -1.419 1.00 88.12 117 LYS A C 1
ATOM 933 O O . LYS A 1 117 ? 25.867 11.016 -2.614 1.00 88.12 117 LYS A O 1
ATOM 938 N N . LEU A 1 118 ? 26.145 12.501 -0.952 1.00 84.50 118 LEU A N 1
ATOM 939 C CA . LEU A 1 118 ? 26.738 13.536 -1.800 1.00 84.50 118 LEU A CA 1
ATOM 940 C C . LEU A 1 118 ? 28.157 13.137 -2.222 1.00 84.50 118 LEU A C 1
ATOM 942 O O . LEU A 1 118 ? 28.509 13.270 -3.390 1.00 84.50 118 LEU A O 1
ATOM 946 N N . HIS A 1 119 ? 28.939 12.582 -1.296 1.00 82.50 119 HIS A N 1
ATOM 947 C CA . HIS A 1 119 ? 30.285 12.107 -1.589 1.00 82.50 119 HIS A CA 1
ATOM 948 C C . HIS A 1 119 ? 30.288 10.980 -2.636 1.00 82.50 119 HIS A C 1
ATOM 950 O O . HIS A 1 119 ? 31.016 11.078 -3.622 1.00 82.50 119 HIS A O 1
ATOM 956 N N . GLU A 1 120 ? 29.398 9.988 -2.508 1.00 83.44 120 GLU A N 1
ATOM 957 C CA . GLU A 1 120 ? 29.200 8.891 -3.477 1.00 83.44 120 GLU A CA 1
ATOM 958 C C . GLU A 1 120 ? 28.933 9.410 -4.910 1.00 83.44 120 GLU A C 1
ATOM 960 O O . GLU A 1 120 ? 29.332 8.779 -5.886 1.00 83.44 120 GLU A O 1
ATOM 965 N N . GLN A 1 121 ? 28.317 10.592 -5.064 1.00 78.56 121 GLN A N 1
ATOM 966 C CA . GLN A 1 121 ? 28.082 11.227 -6.373 1.00 78.56 121 GLN A CA 1
ATOM 967 C C . GLN A 1 121 ? 29.322 11.920 -6.953 1.00 78.56 121 GLN A C 1
ATOM 969 O O . GLN A 1 121 ? 29.426 12.056 -8.172 1.00 78.56 121 GLN A O 1
ATOM 974 N N . THR A 1 122 ? 30.237 12.370 -6.092 1.00 74.31 122 THR A N 1
ATOM 975 C CA . THR A 1 122 ? 31.487 13.052 -6.475 1.00 74.31 122 THR A CA 1
ATOM 976 C C . THR A 1 122 ? 32.648 12.094 -6.725 1.00 74.31 122 THR A C 1
ATOM 978 O O . THR A 1 122 ? 33.642 12.482 -7.338 1.00 74.31 122 THR A O 1
ATOM 981 N N . MET A 1 123 ? 32.525 10.843 -6.276 1.00 66.94 123 MET A N 1
ATOM 982 C CA . MET A 1 123 ? 33.546 9.821 -6.465 1.00 66.94 123 MET A CA 1
ATOM 983 C C . MET A 1 123 ? 33.708 9.474 -7.953 1.00 66.94 123 MET A C 1
ATOM 985 O O . MET A 1 123 ? 32.708 9.335 -8.671 1.00 66.94 123 MET A O 1
ATOM 989 N N . PRO A 1 124 ? 34.949 9.297 -8.447 1.00 57.53 124 PRO A N 1
ATOM 990 C CA . PRO A 1 124 ? 35.160 8.765 -9.781 1.00 57.53 124 PRO A CA 1
ATOM 991 C C . PRO A 1 124 ? 34.507 7.388 -9.828 1.00 57.53 124 PRO A C 1
ATOM 993 O O . PRO A 1 124 ? 34.853 6.509 -9.044 1.00 57.53 124 PRO A O 1
ATOM 996 N N . LYS A 1 125 ? 33.550 7.188 -10.739 1.00 52.66 125 LYS A N 1
ATOM 997 C CA . LYS A 1 125 ? 32.985 5.861 -10.995 1.00 52.66 125 LYS A CA 1
ATOM 998 C C . LYS A 1 125 ? 34.121 4.977 -11.503 1.00 52.66 125 LYS A C 1
ATOM 1000 O O . LYS A 1 125 ? 34.434 5.007 -12.694 1.00 52.66 125 LYS A O 1
ATOM 1005 N N . ILE A 1 126 ? 34.776 4.243 -10.605 1.00 42.75 126 ILE A N 1
ATOM 1006 C CA . ILE A 1 126 ? 35.772 3.242 -10.968 1.00 42.75 126 ILE A CA 1
ATOM 1007 C C . ILE A 1 126 ? 35.027 2.205 -11.802 1.00 42.75 126 ILE A C 1
ATOM 1009 O O . ILE A 1 126 ? 34.217 1.419 -11.314 1.00 42.75 126 ILE A O 1
ATOM 1013 N N . ASN A 1 127 ? 35.252 2.251 -13.109 1.00 44.72 127 ASN A N 1
ATOM 1014 C CA . ASN A 1 127 ? 34.755 1.235 -14.011 1.00 44.72 127 ASN A CA 1
ATOM 1015 C C . ASN A 1 127 ? 35.551 -0.053 -13.779 1.00 44.72 127 ASN A C 1
ATOM 1017 O O . ASN A 1 127 ? 36.656 -0.196 -14.298 1.00 44.72 127 ASN A O 1
ATOM 1021 N N . ALA A 1 128 ? 34.952 -1.040 -13.120 1.00 35.22 128 ALA A N 1
ATOM 1022 C CA . ALA A 1 128 ? 35.307 -2.441 -13.338 1.00 35.22 128 ALA A CA 1
ATOM 1023 C C . ALA A 1 128 ? 34.038 -3.300 -13.266 1.00 35.22 128 ALA A C 1
ATOM 1025 O O . ALA A 1 128 ? 33.547 -3.611 -12.186 1.00 35.22 128 ALA A O 1
ATOM 1026 N N . PRO A 1 129 ? 33.443 -3.598 -14.439 1.00 34.56 129 PRO A N 1
ATOM 1027 C CA . PRO A 1 129 ? 33.804 -4.838 -15.147 1.00 34.56 129 PRO A CA 1
ATOM 1028 C C . PRO A 1 129 ? 34.350 -4.641 -16.577 1.00 34.56 129 PRO A C 1
ATOM 1030 O O . PRO A 1 129 ? 34.645 -5.619 -17.260 1.00 34.56 129 PRO A O 1
ATOM 1033 N N . ALA A 1 130 ? 34.472 -3.401 -17.063 1.00 36.44 130 ALA A N 1
ATOM 1034 C CA . ALA A 1 130 ? 34.781 -3.133 -18.473 1.00 36.44 130 ALA A CA 1
ATOM 1035 C C . ALA A 1 130 ? 36.286 -3.178 -18.820 1.00 36.44 130 ALA A C 1
ATOM 1037 O O . ALA A 1 130 ? 36.636 -3.660 -19.894 1.00 36.44 130 ALA A O 1
ATOM 1038 N N . LEU A 1 131 ? 37.186 -2.732 -17.931 1.00 36.03 131 LEU A N 1
ATOM 1039 C CA . LEU A 1 131 ? 38.623 -2.618 -18.241 1.00 36.03 131 LEU A CA 1
ATOM 1040 C C . LEU A 1 131 ? 39.363 -3.972 -18.184 1.00 36.03 131 LEU A C 1
ATOM 1042 O O . LEU A 1 131 ? 40.184 -4.267 -19.051 1.00 36.03 131 LEU A O 1
ATOM 1046 N N . ASN A 1 132 ? 38.979 -4.860 -17.257 1.00 35.75 132 ASN A N 1
ATOM 1047 C CA . ASN A 1 132 ? 39.504 -6.235 -17.187 1.00 35.75 132 ASN A CA 1
ATOM 1048 C C . ASN A 1 132 ? 39.093 -7.095 -18.401 1.00 35.75 132 ASN A C 1
ATOM 1050 O O . ASN A 1 132 ? 39.746 -8.089 -18.707 1.00 35.75 132 ASN A O 1
ATOM 1054 N N . ALA A 1 133 ? 38.042 -6.700 -19.130 1.00 37.97 133 ALA A N 1
ATOM 1055 C CA . ALA A 1 133 ? 37.593 -7.370 -20.351 1.00 37.97 133 ALA A CA 1
ATOM 1056 C C . ALA A 1 133 ? 38.340 -6.918 -21.625 1.00 37.97 133 ALA A C 1
ATOM 1058 O O . ALA A 1 133 ? 38.190 -7.567 -22.658 1.00 37.97 133 ALA A O 1
ATOM 1059 N N . ILE A 1 134 ? 39.117 -5.827 -21.563 1.00 37.19 134 ILE A N 1
ATOM 1060 C CA . ILE A 1 134 ? 39.874 -5.271 -22.702 1.00 37.19 134 ILE A CA 1
ATOM 1061 C C . ILE A 1 134 ? 41.313 -5.817 -22.738 1.00 37.19 134 ILE A C 1
ATOM 1063 O O . ILE A 1 134 ? 41.853 -6.024 -23.821 1.00 37.19 134 ILE A O 1
ATOM 1067 N N . LEU A 1 135 ? 41.918 -6.112 -21.580 1.00 38.66 135 LEU A N 1
ATOM 1068 C CA . LEU A 1 135 ? 43.285 -6.657 -21.487 1.00 38.66 135 LEU A CA 1
ATOM 1069 C C . LEU A 1 135 ? 43.356 -8.183 -21.676 1.00 38.66 135 LEU A C 1
ATOM 1071 O O . LEU A 1 135 ? 44.361 -8.699 -22.157 1.00 38.66 135 LEU A O 1
ATOM 1075 N N . ALA A 1 136 ? 42.284 -8.910 -21.357 1.00 39.84 136 ALA A N 1
ATOM 1076 C CA . ALA A 1 136 ? 42.151 -10.326 -21.685 1.00 39.84 136 ALA A CA 1
ATOM 1077 C C . ALA A 1 136 ? 41.516 -10.454 -23.077 1.00 39.84 136 ALA A C 1
ATOM 1079 O O . ALA A 1 136 ? 40.292 -10.497 -23.207 1.00 39.84 136 ALA A O 1
ATOM 1080 N N . GLY A 1 137 ? 42.343 -10.460 -24.126 1.00 35.16 137 GLY A N 1
ATOM 1081 C CA . GLY A 1 137 ? 41.887 -10.617 -25.507 1.00 35.16 137 GLY A CA 1
ATOM 1082 C C . GLY A 1 137 ? 40.893 -11.775 -25.649 1.00 35.16 137 GLY A C 1
ATOM 1083 O O . GLY A 1 137 ? 41.249 -12.939 -25.483 1.00 35.16 137 GLY A O 1
ATOM 1084 N N . LYS A 1 138 ? 39.625 -11.460 -25.940 1.00 32.91 138 LYS A N 1
ATOM 1085 C CA . LYS A 1 138 ? 38.600 -12.471 -26.224 1.00 32.91 138 LYS A CA 1
ATOM 1086 C C . LYS A 1 138 ? 38.753 -12.987 -27.658 1.00 32.91 138 LYS A C 1
ATOM 1088 O O . LYS A 1 138 ? 38.977 -12.183 -28.567 1.00 32.91 138 LYS A O 1
ATOM 1093 N N . PRO A 1 139 ? 38.558 -14.296 -27.895 1.00 34.00 139 PRO A N 1
ATOM 1094 C CA . PRO A 1 139 ? 38.464 -14.826 -29.245 1.00 34.00 139 PRO A CA 1
ATOM 1095 C C . PRO A 1 139 ? 37.274 -14.174 -29.959 1.00 34.00 139 PRO A C 1
ATOM 1097 O O . PRO A 1 139 ? 36.174 -14.082 -29.409 1.00 34.00 139 PRO A O 1
ATOM 1100 N N . LYS A 1 140 ? 37.510 -13.684 -31.181 1.00 33.56 140 LYS A N 1
ATOM 1101 C CA . LYS A 1 140 ? 36.484 -13.084 -32.040 1.00 33.56 140 LYS A CA 1
ATOM 1102 C C . LYS A 1 140 ? 35.422 -14.136 -32.366 1.00 33.56 140 LYS A C 1
ATOM 1104 O O . LYS A 1 140 ? 35.626 -14.965 -33.245 1.00 33.56 140 LYS A O 1
ATOM 1109 N N . ILE A 1 141 ? 34.278 -14.076 -31.693 1.00 37.06 141 ILE A N 1
ATOM 1110 C CA . ILE A 1 141 ? 33.049 -14.689 -32.199 1.00 37.06 141 ILE A CA 1
ATOM 1111 C C . ILE A 1 141 ? 32.401 -13.635 -33.106 1.00 37.06 141 ILE A C 1
ATOM 1113 O O . ILE A 1 141 ? 32.167 -12.516 -32.635 1.00 37.06 141 ILE A O 1
ATOM 1117 N N . PRO A 1 142 ? 32.163 -13.925 -34.398 1.00 35.56 142 PRO A N 1
ATOM 1118 C CA . PRO A 1 142 ? 31.544 -12.961 -35.295 1.00 35.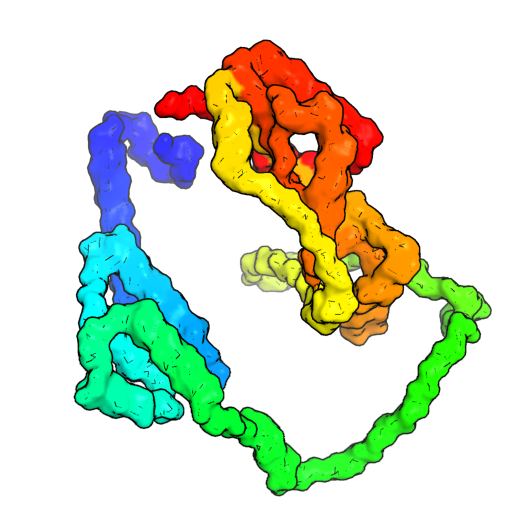56 142 PRO A CA 1
ATOM 1119 C C . PRO A 1 142 ? 30.138 -12.596 -34.791 1.00 35.56 142 PRO A C 1
ATOM 1121 O O . PRO A 1 142 ? 29.450 -13.444 -34.213 1.00 35.56 142 PRO A O 1
ATOM 1124 N N . PRO A 1 143 ? 29.704 -11.336 -34.977 1.00 33.31 143 PRO A N 1
ATOM 1125 C CA . PRO A 1 143 ? 28.377 -10.915 -34.558 1.00 33.31 143 PRO A CA 1
ATOM 1126 C C . PRO A 1 143 ? 27.315 -11.768 -35.267 1.00 33.31 143 PRO A C 1
ATOM 1128 O O . PRO A 1 143 ? 27.483 -12.083 -36.450 1.00 33.31 143 PRO A O 1
ATOM 1131 N N . PRO A 1 144 ? 26.215 -12.139 -34.583 1.00 36.06 144 PRO A N 1
ATOM 1132 C CA . PRO A 1 144 ? 25.106 -12.788 -35.260 1.00 36.06 144 PRO A CA 1
ATOM 1133 C C . PRO A 1 144 ? 24.598 -11.846 -36.361 1.00 36.06 144 PRO A C 1
ATOM 1135 O O . PRO A 1 144 ? 24.544 -10.629 -36.139 1.00 36.06 144 PRO A O 1
ATOM 1138 N N . PRO A 1 145 ? 24.242 -12.372 -37.546 1.00 37.34 145 PRO A N 1
ATOM 1139 C CA . PRO A 1 145 ? 23.724 -11.541 -38.621 1.00 37.34 145 PRO A CA 1
ATOM 1140 C C . PRO A 1 145 ? 22.506 -10.771 -38.110 1.00 37.34 145 PRO A C 1
ATOM 1142 O O . PRO A 1 145 ? 21.677 -11.322 -37.379 1.00 37.34 145 PRO A O 1
ATOM 1145 N N . LYS A 1 146 ? 22.422 -9.484 -38.473 1.00 40.66 146 LYS A N 1
ATOM 1146 C CA . LYS A 1 146 ? 21.247 -8.647 -38.210 1.00 40.66 146 LYS A CA 1
ATOM 1147 C C . LYS A 1 146 ? 20.024 -9.403 -38.726 1.00 40.66 146 LYS A C 1
ATOM 1149 O O . LYS A 1 146 ? 19.864 -9.551 -39.932 1.00 40.66 146 LYS A O 1
ATOM 1154 N N . LYS A 1 147 ? 19.186 -9.913 -37.822 1.00 39.19 147 LYS A N 1
ATOM 1155 C CA . LYS A 1 147 ? 17.877 -10.427 -38.210 1.00 39.19 147 LYS A CA 1
ATOM 1156 C C . LYS A 1 147 ? 16.993 -9.218 -38.439 1.00 39.19 147 LYS A C 1
ATOM 1158 O O . LYS A 1 147 ? 16.712 -8.470 -37.504 1.00 39.19 147 LYS A O 1
ATOM 1163 N N . GLU A 1 148 ? 16.625 -9.017 -39.694 1.00 35.09 148 GLU A N 1
ATOM 1164 C CA . GLU A 1 148 ? 15.508 -8.164 -40.065 1.00 35.09 148 GLU A CA 1
ATOM 1165 C C . GLU A 1 148 ? 14.295 -8.552 -39.212 1.00 35.09 148 GLU A C 1
ATOM 1167 O O . GLU A 1 148 ? 14.064 -9.734 -38.933 1.00 35.09 148 GLU A O 1
ATOM 1172 N N . ASN A 1 149 ? 13.559 -7.546 -38.734 1.00 34.81 149 ASN A N 1
ATOM 1173 C CA . ASN A 1 149 ? 12.288 -7.770 -38.056 1.00 34.81 149 ASN A CA 1
ATOM 1174 C C . ASN A 1 149 ? 11.429 -8.678 -38.948 1.00 34.81 149 ASN A C 1
ATOM 1176 O O . ASN A 1 149 ? 11.297 -8.363 -40.133 1.00 34.81 149 ASN A O 1
ATOM 1180 N N . PRO A 1 150 ? 10.828 -9.767 -38.434 1.00 38.62 150 PRO A N 1
ATOM 1181 C CA . PRO A 1 150 ? 9.893 -10.524 -39.243 1.00 38.62 150 PRO A CA 1
ATOM 1182 C C . PRO A 1 150 ? 8.739 -9.587 -39.598 1.00 38.62 150 PRO A C 1
ATOM 1184 O O . PRO A 1 150 ? 8.115 -8.989 -38.716 1.00 38.62 150 PRO A O 1
ATOM 1187 N N . THR A 1 151 ? 8.480 -9.433 -40.892 1.00 40.91 151 THR A N 1
ATOM 1188 C CA . THR A 1 151 ? 7.235 -8.862 -41.399 1.00 40.91 151 THR A CA 1
ATOM 1189 C C . THR A 1 151 ? 6.050 -9.600 -40.768 1.00 40.91 151 THR A C 1
ATOM 1191 O O . THR A 1 151 ? 6.160 -10.768 -40.395 1.00 40.91 151 THR A O 1
ATOM 1194 N N . LYS A 1 152 ? 4.934 -8.886 -40.587 1.00 42.94 152 LYS A N 1
ATOM 1195 C CA . LYS A 1 152 ? 3.782 -9.210 -39.722 1.00 42.94 152 LYS A CA 1
ATOM 1196 C C . LYS A 1 152 ? 3.082 -10.571 -39.929 1.00 42.94 152 LYS A C 1
ATOM 1198 O O . LYS A 1 152 ? 2.144 -10.845 -39.195 1.00 42.94 152 LYS A O 1
ATOM 1203 N N . ASP A 1 153 ? 3.564 -11.458 -40.795 1.00 45.38 153 ASP A N 1
ATOM 1204 C CA . ASP A 1 153 ? 2.830 -12.633 -41.270 1.00 45.38 153 ASP A CA 1
ATOM 1205 C C . ASP A 1 153 ? 3.724 -13.887 -41.383 1.00 45.38 153 ASP A C 1
ATOM 1207 O O . ASP A 1 153 ? 3.912 -14.440 -42.464 1.00 45.38 153 ASP A O 1
ATOM 1211 N N . SER A 1 154 ? 4.311 -14.359 -40.274 1.00 46.84 154 SER A N 1
ATOM 1212 C CA . SER A 1 154 ? 5.074 -15.625 -40.274 1.00 46.84 154 SER A CA 1
ATOM 1213 C C . SER A 1 154 ? 4.216 -16.826 -39.854 1.00 46.84 154 SER A C 1
ATOM 1215 O O . SER A 1 154 ? 3.507 -16.790 -38.847 1.00 46.84 154 SER A O 1
ATOM 1217 N N . ILE A 1 155 ? 4.287 -17.892 -40.658 1.00 46.28 155 ILE A N 1
ATOM 1218 C CA . ILE A 1 155 ? 3.507 -19.129 -40.528 1.00 46.28 155 ILE A CA 1
ATOM 1219 C C . ILE A 1 155 ? 4.051 -19.986 -39.375 1.00 46.28 155 ILE A C 1
ATOM 1221 O O . ILE A 1 155 ? 5.259 -20.214 -39.268 1.00 46.28 155 ILE A O 1
ATOM 1225 N N . CYS A 1 156 ? 3.162 -20.488 -38.513 1.00 47.84 156 CYS A N 1
ATOM 1226 C CA . CYS A 1 156 ? 3.528 -21.399 -37.429 1.00 47.84 156 CYS A CA 1
ATOM 1227 C C . CYS A 1 156 ? 4.043 -22.743 -37.975 1.00 47.84 156 CYS A C 1
ATOM 1229 O O . CYS A 1 156 ? 3.340 -23.437 -38.705 1.00 47.84 156 CYS A O 1
ATOM 1231 N N . HIS A 1 157 ? 5.238 -23.152 -37.543 1.00 39.00 157 HIS A N 1
ATOM 1232 C CA . HIS A 1 157 ? 5.925 -24.355 -38.033 1.00 39.00 157 HIS A CA 1
ATOM 1233 C C . HIS A 1 157 ? 5.235 -25.687 -37.654 1.00 39.00 157 HIS A C 1
ATOM 1235 O O . HIS A 1 157 ? 5.596 -26.734 -38.183 1.00 39.00 157 HIS A O 1
ATOM 1241 N N . GLU A 1 158 ? 4.259 -25.661 -36.739 1.00 33.97 158 GLU A N 1
ATOM 1242 C CA . GLU A 1 158 ? 3.525 -26.851 -36.274 1.00 33.97 158 GLU A CA 1
ATOM 1243 C C . GLU A 1 158 ? 2.083 -26.935 -36.795 1.00 33.97 158 GLU A C 1
ATOM 1245 O O . GLU A 1 158 ? 1.575 -28.039 -36.956 1.00 33.97 158 GLU A O 1
ATOM 1250 N N . CYS A 1 159 ? 1.411 -25.808 -37.057 1.00 50.91 159 CYS A N 1
ATOM 1251 C CA . CYS A 1 159 ? 0.005 -25.813 -37.486 1.00 50.91 159 CYS A CA 1
ATOM 1252 C C . CYS A 1 159 ? -0.266 -25.119 -38.825 1.00 50.91 159 CYS A C 1
ATOM 1254 O O . CYS A 1 159 ? -1.399 -25.154 -39.286 1.00 50.91 159 CYS A O 1
ATOM 1256 N N . GLY A 1 160 ? 0.736 -24.507 -39.464 1.00 48.28 160 GLY A N 1
ATOM 1257 C CA . GLY A 1 160 ? 0.614 -23.980 -40.826 1.00 48.28 160 GLY A CA 1
ATOM 1258 C C . GLY A 1 160 ? -0.228 -22.707 -40.987 1.00 48.28 160 GLY A C 1
ATOM 1259 O O . GLY A 1 160 ? -0.333 -22.206 -42.101 1.00 48.28 160 GLY A O 1
ATOM 1260 N N . GLU A 1 161 ? -0.781 -22.143 -39.909 1.00 41.97 161 GLU A N 1
ATOM 1261 C CA . GLU A 1 161 ? -1.584 -20.913 -39.965 1.00 41.97 161 GLU A CA 1
ATOM 1262 C C . GLU A 1 161 ? -0.803 -19.657 -39.540 1.00 41.97 161 GLU A C 1
ATOM 1264 O O . GLU A 1 161 ? 0.133 -19.713 -38.731 1.00 41.97 161 GLU A O 1
ATOM 1269 N N . ILE A 1 162 ? -1.200 -18.510 -40.104 1.00 41.03 162 ILE A N 1
ATOM 1270 C CA . ILE A 1 162 ? -0.606 -17.185 -39.874 1.00 41.03 162 ILE A CA 1
ATOM 1271 C C . ILE A 1 162 ? -1.376 -16.472 -38.755 1.00 41.03 162 ILE A C 1
ATOM 1273 O O . ILE A 1 162 ? -2.600 -16.401 -38.781 1.00 41.03 162 ILE A O 1
ATOM 1277 N N . GLY A 1 163 ? -0.655 -15.911 -37.778 1.00 42.56 163 GLY A N 1
ATOM 1278 C CA . GLY A 1 163 ? -1.226 -14.963 -36.809 1.00 42.56 163 GLY A CA 1
ATOM 1279 C C . GLY A 1 163 ? -1.705 -15.535 -35.467 1.00 42.56 163 GLY A C 1
ATOM 1280 O O . GLY A 1 163 ? -2.342 -14.815 -34.698 1.00 42.56 163 GLY A O 1
ATOM 1281 N N . HIS A 1 164 ? -1.387 -16.787 -35.118 1.00 36.31 164 HIS A N 1
ATOM 1282 C CA . HIS A 1 164 ? -1.875 -17.392 -33.873 1.00 36.31 164 HIS A CA 1
ATOM 1283 C C . HIS A 1 164 ? -0.799 -17.489 -32.769 1.00 36.31 164 HIS A C 1
ATOM 1285 O O . HIS A 1 164 ? -0.001 -18.420 -32.734 1.00 36.31 164 HIS A O 1
ATOM 1291 N N . TRP A 1 165 ? -0.808 -16.547 -31.812 1.00 43.75 165 TRP A N 1
ATOM 1292 C CA . TRP A 1 165 ? 0.046 -16.578 -30.607 1.00 43.75 165 TRP A CA 1
ATOM 1293 C C . TRP A 1 165 ? -0.762 -16.521 -29.299 1.00 43.75 165 TRP A C 1
ATOM 1295 O O . TRP A 1 165 ? -0.472 -15.736 -28.401 1.00 43.75 165 TRP A O 1
ATOM 1305 N N . LYS A 1 166 ? -1.780 -17.378 -29.145 1.00 37.06 166 LYS A N 1
ATOM 1306 C CA . LYS A 1 166 ? -2.472 -17.575 -27.857 1.00 37.06 166 LYS A CA 1
ATOM 1307 C C . LYS A 1 166 ? -2.499 -19.055 -27.481 1.00 37.06 166 LYS A C 1
ATOM 1309 O O . LYS A 1 166 ? -3.123 -19.859 -28.159 1.00 37.06 166 LYS A O 1
ATOM 1314 N N . ARG A 1 167 ? -1.883 -19.417 -26.349 1.00 40.75 167 ARG A N 1
ATOM 1315 C CA . ARG A 1 167 ? -2.239 -20.641 -25.606 1.00 40.75 167 ARG A CA 1
ATOM 1316 C C . ARG A 1 167 ? -2.895 -20.282 -24.278 1.00 40.75 167 ARG A C 1
ATOM 1318 O O . ARG A 1 167 ? -2.566 -19.283 -23.644 1.00 40.75 167 ARG A O 1
ATOM 1325 N N . ASN A 1 168 ? -3.844 -21.127 -23.895 1.00 43.84 168 ASN A N 1
ATOM 1326 C CA . ASN A 1 168 ? -4.788 -20.946 -22.802 1.00 43.84 168 ASN A CA 1
ATOM 1327 C C . ASN A 1 168 ? -4.073 -21.026 -21.433 1.00 43.84 168 ASN A C 1
ATOM 1329 O O . ASN A 1 168 ? -3.664 -22.100 -20.990 1.00 43.84 168 ASN A O 1
ATOM 1333 N N . TYR A 1 169 ? -3.939 -19.882 -20.751 1.00 43.19 169 TYR A N 1
ATOM 1334 C CA . TYR A 1 169 ? -3.334 -19.709 -19.416 1.00 43.19 169 TYR A CA 1
ATOM 1335 C C . TYR A 1 169 ? -3.727 -20.766 -18.345 1.00 43.19 169 TYR A C 1
ATOM 1337 O O . TYR A 1 169 ? -2.857 -21.169 -17.566 1.00 43.19 169 TYR A O 1
ATOM 1345 N N . PRO A 1 170 ? -4.966 -21.305 -18.306 1.00 44.47 170 PRO A N 1
ATOM 1346 C CA . PRO A 1 170 ? -5.350 -22.369 -17.374 1.00 44.47 170 PRO A CA 1
ATOM 1347 C C . PRO A 1 170 ? -4.586 -23.688 -17.574 1.00 44.47 170 PRO A C 1
ATOM 1349 O O . PRO A 1 170 ? -4.302 -24.386 -16.602 1.00 44.47 170 PRO A O 1
ATOM 1352 N N . GLN A 1 171 ? -4.210 -24.023 -18.812 1.00 43.69 171 GLN A N 1
ATOM 1353 C CA . GLN A 1 171 ? -3.514 -25.274 -19.139 1.00 43.69 171 GLN A CA 1
ATOM 1354 C C . GLN A 1 171 ? -2.058 -25.245 -18.641 1.00 43.69 171 GLN A C 1
ATOM 1356 O O . GLN A 1 171 ? -1.574 -26.215 -18.062 1.00 43.69 171 GLN A O 1
ATOM 1361 N N . TYR A 1 172 ? -1.401 -24.084 -18.742 1.00 47.03 172 TYR A N 1
ATOM 1362 C CA . TYR A 1 172 ? -0.052 -23.851 -18.215 1.00 47.03 172 TYR A CA 1
ATOM 1363 C C . TYR A 1 172 ? 0.003 -23.904 -16.677 1.00 47.03 172 TYR A C 1
ATOM 1365 O O . TYR A 1 172 ? 0.905 -24.513 -16.097 1.00 47.03 172 TYR A O 1
ATOM 1373 N N . LEU A 1 173 ? -0.999 -23.328 -16.000 1.00 47.28 173 LEU A N 1
ATOM 1374 C CA . LEU A 1 173 ? -1.148 -23.432 -14.544 1.00 47.28 173 LEU A CA 1
ATOM 1375 C C . LEU A 1 173 ? -1.355 -24.886 -14.091 1.00 47.28 173 LEU A C 1
ATOM 1377 O O . LEU A 1 173 ? -0.761 -25.306 -13.096 1.00 47.28 173 LEU A O 1
ATOM 1381 N N . ALA A 1 174 ? -2.142 -25.670 -14.833 1.00 56.09 174 ALA A N 1
ATOM 1382 C CA . ALA A 1 174 ? -2.359 -27.086 -14.543 1.00 56.09 174 ALA A CA 1
ATOM 1383 C C . ALA A 1 174 ? -1.078 -27.927 -14.714 1.00 56.09 174 ALA A C 1
ATOM 1385 O O . ALA A 1 174 ? -0.802 -28.807 -13.894 1.00 56.09 174 ALA A O 1
ATOM 1386 N N . GLU A 1 175 ? -0.256 -27.637 -15.726 1.00 53.72 175 GLU A N 1
ATOM 1387 C CA . GLU A 1 175 ? 1.031 -28.312 -15.952 1.00 53.72 175 GLU A CA 1
ATOM 1388 C C . GLU A 1 175 ? 2.084 -27.971 -14.889 1.00 53.72 175 GLU A C 1
ATOM 1390 O O . GLU A 1 175 ? 2.797 -28.861 -14.417 1.00 53.72 175 GLU A O 1
ATOM 1395 N N . LEU A 1 176 ? 2.151 -26.710 -14.451 1.00 50.38 176 LEU A N 1
ATOM 1396 C CA . LEU A 1 176 ? 3.007 -26.291 -13.335 1.00 50.38 176 LEU A CA 1
ATOM 1397 C C . LEU A 1 176 ? 2.614 -26.985 -12.025 1.00 50.38 176 LEU A C 1
ATOM 1399 O O . LEU A 1 176 ? 3.482 -27.448 -11.281 1.00 50.38 176 LEU A O 1
ATOM 1403 N N . MET A 1 177 ? 1.310 -27.108 -11.763 1.00 54.97 177 MET A N 1
ATOM 1404 C CA . MET A 1 177 ? 0.787 -27.819 -10.591 1.00 54.97 177 MET A CA 1
ATOM 1405 C C . MET A 1 177 ? 1.084 -29.326 -10.664 1.00 54.97 177 MET A C 1
ATOM 1407 O O . MET A 1 177 ? 1.459 -29.921 -9.652 1.00 54.97 177 MET A O 1
ATOM 1411 N N . LYS A 1 178 ? 1.007 -29.939 -11.857 1.00 55.56 178 LYS A N 1
ATOM 1412 C CA . LYS A 1 178 ? 1.420 -31.338 -12.086 1.00 55.56 178 LYS A CA 1
ATOM 1413 C C . LYS A 1 178 ? 2.921 -31.548 -11.856 1.00 55.56 178 LYS A C 1
ATOM 1415 O O . LYS A 1 178 ? 3.294 -32.483 -11.153 1.00 55.56 178 LYS A O 1
ATOM 1420 N N . LYS A 1 179 ? 3.785 -30.658 -12.363 1.00 52.34 179 LYS A N 1
ATOM 1421 C CA . LYS A 1 179 ? 5.246 -30.744 -12.151 1.00 52.34 179 LYS A CA 1
ATOM 1422 C C . LYS A 1 179 ? 5.640 -30.645 -10.677 1.00 52.34 179 LYS A C 1
ATOM 1424 O O . LYS A 1 179 ? 6.583 -31.314 -10.262 1.00 52.34 179 LYS A O 1
ATOM 1429 N N . LYS A 1 180 ? 4.890 -29.876 -9.881 1.00 50.44 180 LYS A N 1
ATOM 1430 C CA . LYS A 1 180 ? 5.112 -29.734 -8.434 1.00 50.44 180 LYS A CA 1
ATOM 1431 C C . LYS A 1 180 ? 4.728 -30.986 -7.635 1.00 50.44 180 LYS A C 1
ATOM 1433 O O . LYS A 1 180 ? 5.335 -31.265 -6.609 1.00 50.44 180 LYS A O 1
ATOM 1438 N N . LYS A 1 181 ? 3.751 -31.765 -8.119 1.00 48.94 181 LYS A N 1
ATOM 1439 C CA . LYS A 1 181 ? 3.362 -33.051 -7.511 1.00 48.94 181 LYS A CA 1
ATOM 1440 C C . LYS A 1 181 ? 4.434 -34.129 -7.717 1.00 48.94 181 LYS A C 1
ATOM 1442 O O . LYS A 1 181 ? 4.674 -34.922 -6.818 1.00 48.94 181 LYS A O 1
ATOM 1447 N N . ASN A 1 182 ? 5.132 -34.089 -8.853 1.00 45.16 182 ASN A N 1
ATOM 1448 C CA . ASN A 1 182 ? 6.197 -35.044 -9.185 1.00 45.16 182 ASN A CA 1
ATOM 1449 C C . ASN A 1 182 ? 7.550 -34.726 -8.520 1.00 45.16 182 ASN A C 1
ATOM 1451 O O . ASN A 1 182 ? 8.464 -35.535 -8.593 1.00 45.16 182 ASN A O 1
ATOM 1455 N N . THR A 1 183 ? 7.693 -33.563 -7.876 1.00 40.44 183 THR A N 1
ATOM 1456 C CA . THR A 1 183 ? 8.893 -33.178 -7.104 1.00 40.44 183 THR A CA 1
ATOM 1457 C C . THR A 1 183 ? 8.727 -33.394 -5.595 1.00 40.44 183 THR A C 1
ATOM 1459 O O . THR A 1 183 ? 9.646 -33.112 -4.838 1.00 40.44 183 THR A O 1
ATOM 1462 N N . ALA A 1 184 ? 7.582 -33.923 -5.144 1.00 39.69 184 ALA A N 1
ATOM 1463 C CA . ALA A 1 184 ? 7.295 -34.167 -3.728 1.00 39.69 184 ALA A CA 1
ATOM 1464 C C . ALA A 1 184 ? 7.865 -35.494 -3.178 1.00 39.69 184 ALA A C 1
ATOM 1466 O O . ALA A 1 184 ? 7.655 -35.804 -2.011 1.00 39.69 184 ALA A O 1
ATOM 1467 N N . SER A 1 185 ? 8.594 -36.273 -3.983 1.00 40.16 185 SER A N 1
ATOM 1468 C CA . SER A 1 185 ? 9.217 -37.541 -3.571 1.00 40.16 185 SER A CA 1
ATOM 1469 C C . SER A 1 185 ? 10.741 -37.444 -3.413 1.00 40.16 185 SER A C 1
ATOM 1471 O O . SER A 1 185 ? 11.461 -38.377 -3.754 1.00 40.16 185 SER A O 1
ATOM 1473 N N . GLY A 1 186 ? 11.247 -36.321 -2.898 1.00 35.78 186 GLY A N 1
ATOM 1474 C CA . GLY A 1 186 ? 12.657 -36.196 -2.531 1.00 35.78 186 GLY A CA 1
ATOM 1475 C C . GLY A 1 186 ? 12.999 -34.851 -1.893 1.00 35.78 186 GLY A C 1
ATOM 1476 O O . GLY A 1 186 ? 12.899 -33.822 -2.548 1.00 35.78 186 GLY A O 1
ATOM 1477 N N . ALA A 1 187 ? 13.458 -34.910 -0.641 1.00 32.84 187 ALA A N 1
ATOM 1478 C CA . ALA A 1 187 ? 14.017 -33.834 0.183 1.00 32.84 187 ALA A CA 1
ATOM 1479 C C . ALA A 1 187 ? 13.028 -32.794 0.752 1.00 32.84 187 ALA A C 1
ATOM 1481 O O . ALA A 1 187 ? 12.461 -31.951 0.058 1.00 32.84 187 ALA A O 1
ATOM 1482 N N . GLY A 1 188 ? 12.883 -32.839 2.081 1.00 35.94 188 GLY A N 1
ATOM 1483 C CA . GLY A 1 188 ? 12.231 -31.811 2.879 1.00 35.94 188 GLY A CA 1
ATOM 1484 C C . GLY A 1 188 ? 13.001 -30.494 2.807 1.00 35.94 188 GLY A C 1
ATOM 1485 O O . GLY A 1 188 ? 14.126 -30.388 3.280 1.00 35.94 188 GLY A O 1
ATOM 1486 N N . GLY A 1 189 ? 12.365 -29.489 2.219 1.00 31.31 189 GLY A N 1
ATOM 1487 C CA . GLY A 1 189 ? 12.770 -28.093 2.269 1.00 31.31 189 GLY A CA 1
ATOM 1488 C C . GLY A 1 189 ? 11.514 -27.249 2.428 1.00 31.31 189 GLY A C 1
ATOM 1489 O O . GLY A 1 189 ? 10.524 -27.461 1.723 1.00 31.31 189 GLY A O 1
ATOM 1490 N N . SER A 1 190 ? 11.527 -26.327 3.388 1.00 34.50 190 SER A N 1
ATOM 1491 C CA . SER A 1 190 ? 10.444 -25.376 3.623 1.00 34.50 190 SER A CA 1
ATOM 1492 C C . SER A 1 190 ? 10.079 -24.673 2.310 1.00 34.50 190 SER A C 1
ATOM 1494 O O . SER A 1 190 ? 10.918 -24.095 1.619 1.00 34.50 190 SER A O 1
ATOM 1496 N N . GLY A 1 191 ? 8.811 -24.795 1.912 1.00 34.59 191 GLY A N 1
ATOM 1497 C CA . GLY A 1 191 ? 8.313 -24.331 0.621 1.00 34.59 191 GLY A CA 1
ATOM 1498 C C . GLY A 1 191 ? 8.332 -22.810 0.508 1.00 34.59 191 GLY A C 1
ATOM 1499 O O . GLY A 1 191 ? 7.306 -22.159 0.699 1.00 34.59 191 GLY A O 1
ATOM 1500 N N . SER A 1 192 ? 9.477 -22.239 0.145 1.00 38.06 192 SER A N 1
ATOM 1501 C CA . SER A 1 192 ? 9.601 -20.837 -0.238 1.00 38.06 192 SER A CA 1
ATOM 1502 C C . SER A 1 192 ? 8.784 -20.612 -1.513 1.00 38.06 192 SER A C 1
ATOM 1504 O O . SER A 1 192 ? 9.092 -21.073 -2.614 1.00 38.06 192 SER A O 1
ATOM 1506 N N . LYS A 1 193 ? 7.641 -19.948 -1.345 1.00 42.19 193 LYS A N 1
ATOM 1507 C CA . LYS A 1 193 ? 6.716 -19.611 -2.425 1.00 42.19 193 LYS A CA 1
ATOM 1508 C C . LYS A 1 193 ? 7.354 -18.486 -3.247 1.00 42.19 193 LYS A C 1
ATOM 1510 O O . LYS A 1 193 ? 7.237 -17.321 -2.891 1.00 42.19 193 LYS A O 1
ATOM 1515 N N . GLY A 1 194 ? 8.074 -18.834 -4.312 1.00 49.56 194 GLY A N 1
ATOM 1516 C CA . GLY A 1 194 ? 8.627 -17.850 -5.243 1.00 49.56 194 GLY A CA 1
ATOM 1517 C C . GLY A 1 194 ? 7.513 -17.086 -5.966 1.00 49.56 194 GLY A C 1
ATOM 1518 O O . GLY A 1 194 ? 6.588 -17.700 -6.503 1.00 49.56 194 GLY A O 1
ATOM 1519 N N . TRP A 1 195 ? 7.598 -15.756 -5.977 1.00 60.59 195 TRP A N 1
ATOM 1520 C CA . TRP A 1 195 ? 6.682 -14.873 -6.704 1.00 60.59 195 TRP A CA 1
ATOM 1521 C C . TRP A 1 195 ? 7.324 -14.457 -8.030 1.00 60.59 195 TRP A C 1
ATOM 1523 O O . TRP A 1 195 ? 8.511 -14.142 -8.077 1.00 60.59 195 TRP A O 1
ATOM 1533 N N . MET A 1 196 ? 6.552 -14.464 -9.119 1.00 69.38 196 MET A N 1
ATOM 1534 C CA . MET A 1 196 ? 7.029 -13.997 -10.422 1.00 69.38 196 MET A CA 1
ATOM 1535 C C . MET A 1 196 ? 6.912 -12.471 -10.493 1.00 69.38 196 MET A C 1
ATOM 1537 O O . MET A 1 196 ? 5.804 -11.941 -10.476 1.00 69.38 196 MET A O 1
ATOM 1541 N N . CYS A 1 197 ? 8.048 -11.783 -10.609 1.00 71.62 197 CYS A N 1
ATOM 1542 C CA . CYS A 1 197 ? 8.123 -10.332 -10.779 1.00 71.62 197 CYS A CA 1
ATOM 1543 C C . CYS A 1 197 ? 8.745 -10.007 -12.139 1.00 71.62 197 CYS A C 1
ATOM 1545 O O . CYS A 1 197 ? 9.815 -10.513 -12.470 1.00 71.62 197 CYS A O 1
ATOM 1547 N N . ILE A 1 198 ? 8.085 -9.159 -12.926 1.00 78.56 198 ILE A N 1
ATOM 1548 C CA . ILE A 1 198 ? 8.536 -8.782 -14.271 1.00 78.56 198 ILE A CA 1
ATOM 1549 C C . ILE A 1 198 ? 8.979 -7.325 -14.244 1.00 78.56 198 ILE A C 1
ATOM 1551 O O . ILE A 1 198 ? 8.236 -6.461 -13.793 1.00 78.56 198 ILE A O 1
ATOM 1555 N N . GLY A 1 199 ? 10.201 -7.049 -14.698 1.00 75.56 199 GLY A N 1
ATOM 1556 C CA . GLY A 1 199 ? 10.776 -5.706 -14.664 1.00 75.56 199 GLY A CA 1
ATOM 1557 C C . GLY A 1 199 ? 10.301 -4.829 -15.822 1.00 75.56 199 GLY A C 1
ATOM 1558 O O . GLY A 1 199 ? 10.952 -4.803 -16.856 1.00 75.56 199 GLY A O 1
ATOM 1559 N N . TYR A 1 200 ? 9.228 -4.056 -15.633 1.00 76.25 200 TYR A N 1
ATOM 1560 C CA . TYR A 1 200 ? 8.750 -3.059 -16.611 1.00 76.25 200 TYR A CA 1
ATOM 1561 C C . TYR A 1 200 ? 9.347 -1.653 -16.399 1.00 76.25 200 TYR A C 1
ATOM 1563 O O . TYR A 1 200 ? 8.690 -0.651 -16.671 1.00 76.25 200 TYR A O 1
ATOM 1571 N N . LYS A 1 201 ? 10.581 -1.530 -15.889 1.00 76.75 201 LYS A N 1
ATOM 1572 C CA . LYS A 1 201 ? 11.169 -0.216 -15.543 1.00 76.75 201 LYS A CA 1
ATOM 1573 C C . LYS A 1 201 ? 11.252 0.719 -16.754 1.00 76.75 201 LYS A C 1
ATOM 1575 O O . LYS A 1 201 ? 10.907 1.891 -16.645 1.00 76.75 201 LYS A O 1
ATOM 1580 N N . GLU A 1 202 ? 11.687 0.205 -17.894 1.00 70.69 202 GLU A N 1
ATOM 1581 C CA . GLU A 1 202 ? 11.853 0.936 -19.151 1.00 70.69 202 GLU A CA 1
ATOM 1582 C C . GLU A 1 202 ? 10.497 1.320 -19.744 1.00 70.69 202 GLU A C 1
ATOM 1584 O O . GLU A 1 202 ? 10.292 2.471 -20.120 1.00 70.69 202 GLU A O 1
ATOM 1589 N N . LEU A 1 203 ? 9.538 0.391 -19.731 1.00 72.94 203 LEU A N 1
ATOM 1590 C CA . LEU A 1 203 ? 8.167 0.653 -20.164 1.00 72.94 203 LEU A CA 1
ATOM 1591 C C . LEU A 1 203 ? 7.513 1.751 -19.310 1.00 72.94 203 LEU A C 1
ATOM 1593 O O . LEU A 1 203 ? 6.908 2.679 -19.842 1.00 72.94 203 LEU A O 1
ATOM 1597 N N . ASN A 1 204 ? 7.707 1.707 -17.989 1.00 77.31 204 ASN A N 1
ATOM 1598 C CA . ASN A 1 204 ? 7.173 2.706 -17.064 1.00 77.31 204 ASN A CA 1
ATOM 1599 C C . ASN A 1 204 ? 7.776 4.107 -17.272 1.00 77.31 204 ASN A C 1
ATOM 1601 O O . ASN A 1 204 ? 7.119 5.087 -16.931 1.00 77.31 204 ASN A O 1
ATOM 1605 N N . LYS A 1 205 ? 8.997 4.226 -17.822 1.00 71.94 205 LYS A N 1
ATOM 1606 C CA . LYS A 1 205 ? 9.600 5.527 -18.180 1.00 71.94 205 LYS A CA 1
ATOM 1607 C C . LYS A 1 205 ? 8.954 6.144 -19.419 1.00 71.94 205 LYS A C 1
ATOM 1609 O O . LYS A 1 205 ? 8.855 7.362 -19.497 1.00 71.94 205 LYS A O 1
ATOM 1614 N N . LEU A 1 206 ? 8.546 5.308 -20.372 1.00 70.44 206 LEU A N 1
ATOM 1615 C CA . LEU A 1 206 ? 7.904 5.733 -21.620 1.00 70.44 206 LEU A CA 1
ATOM 1616 C C . LEU A 1 206 ? 6.394 5.954 -21.460 1.00 70.44 206 LEU A C 1
ATOM 1618 O O . LEU A 1 206 ? 5.761 6.581 -22.303 1.00 70.44 206 LEU A O 1
ATOM 1622 N N . THR A 1 207 ? 5.810 5.426 -20.385 1.00 71.19 207 THR A N 1
ATOM 1623 C CA . THR A 1 207 ? 4.380 5.544 -20.103 1.00 71.19 207 THR A CA 1
ATOM 1624 C C . THR A 1 207 ? 4.065 6.927 -19.540 1.00 71.19 207 THR A C 1
ATOM 1626 O O . THR A 1 207 ? 4.641 7.343 -18.533 1.00 71.19 207 THR A O 1
ATOM 1629 N N . VAL A 1 208 ? 3.103 7.624 -20.151 1.00 76.56 208 VAL A N 1
ATOM 1630 C CA . VAL A 1 208 ? 2.567 8.881 -19.611 1.00 76.56 208 VAL A CA 1
ATOM 1631 C C . VAL A 1 208 ? 1.913 8.593 -18.260 1.00 76.56 208 VAL A C 1
ATOM 1633 O O . VAL A 1 208 ? 1.006 7.762 -18.155 1.00 76.56 208 VAL A O 1
ATOM 1636 N N . LYS A 1 209 ? 2.402 9.249 -17.206 1.00 74.81 209 LYS A N 1
ATOM 1637 C CA . LYS A 1 209 ? 1.887 9.055 -15.848 1.00 74.81 209 LYS A CA 1
ATOM 1638 C C . LYS A 1 209 ? 0.508 9.688 -15.730 1.00 74.81 209 LYS A C 1
ATOM 1640 O O . LYS A 1 209 ? 0.343 10.866 -16.035 1.00 74.81 209 LYS A O 1
ATOM 1645 N N . ASN A 1 210 ? -0.461 8.910 -15.262 1.00 72.12 210 ASN A N 1
ATOM 1646 C CA . ASN A 1 210 ? -1.779 9.436 -14.943 1.00 72.12 210 ASN A CA 1
ATOM 1647 C C . ASN A 1 210 ? -1.754 10.042 -13.531 1.00 72.12 210 ASN A C 1
ATOM 1649 O O . ASN A 1 210 ? -1.692 9.315 -12.535 1.00 72.12 210 ASN A O 1
ATOM 1653 N N . CYS A 1 211 ? -1.775 11.373 -13.462 1.00 67.31 211 CYS A N 1
ATOM 1654 C CA . CYS A 1 211 ? -1.844 12.132 -12.217 1.00 67.31 211 CYS A CA 1
ATOM 1655 C C . CYS A 1 211 ? -3.284 12.157 -11.696 1.00 67.31 211 CYS A C 1
ATOM 1657 O O . CYS A 1 211 ? -3.998 13.144 -11.855 1.00 67.31 211 CYS A O 1
ATOM 1659 N N . TYR A 1 212 ? -3.712 11.063 -11.076 1.00 68.69 212 TYR A N 1
ATOM 1660 C CA . TYR A 1 212 ? -4.966 11.038 -10.334 1.00 68.69 212 TYR A CA 1
ATOM 1661 C C . TYR A 1 212 ? -4.743 11.585 -8.929 1.00 68.69 212 TYR A C 1
ATOM 1663 O O . TYR A 1 212 ? -3.800 11.180 -8.245 1.00 68.69 212 TYR A O 1
ATOM 1671 N N . LEU A 1 213 ? -5.597 12.515 -8.509 1.00 66.31 213 LEU A N 1
ATOM 1672 C CA . LEU A 1 213 ? -5.522 13.102 -7.178 1.00 66.31 213 LEU A CA 1
ATOM 1673 C C . LEU A 1 213 ? -5.982 12.061 -6.158 1.00 66.31 213 LEU A C 1
ATOM 1675 O O . LEU A 1 213 ? -7.135 11.634 -6.167 1.00 66.31 213 LEU A O 1
ATOM 1679 N N . LEU A 1 214 ? -5.063 11.632 -5.297 1.00 67.81 214 LEU A N 1
ATOM 1680 C CA . LEU A 1 214 ? -5.429 10.832 -4.137 1.00 67.81 214 LEU A CA 1
ATOM 1681 C C . LEU A 1 214 ? -6.146 11.741 -3.128 1.00 67.81 214 LEU A C 1
ATOM 1683 O O . LEU A 1 214 ? -5.679 12.863 -2.909 1.00 67.81 214 LEU A O 1
ATOM 1687 N N . PRO A 1 215 ? -7.251 11.283 -2.516 1.00 66.81 215 PRO A N 1
ATOM 1688 C CA . PRO A 1 215 ? -7.881 12.020 -1.428 1.00 66.81 215 PRO A CA 1
ATOM 1689 C C . PRO A 1 215 ? -6.877 12.207 -0.285 1.00 66.81 215 PRO A C 1
ATOM 1691 O O . PRO A 1 215 ? -6.073 11.309 -0.002 1.00 66.81 215 PRO A O 1
ATOM 1694 N N . LYS A 1 216 ? -6.890 13.384 0.352 1.00 70.69 216 LYS A N 1
ATOM 1695 C CA . LYS A 1 216 ? -6.025 13.632 1.508 1.00 70.69 216 LYS A CA 1
ATOM 1696 C C . LYS A 1 216 ? -6.509 12.792 2.678 1.00 70.69 216 LYS A C 1
ATOM 1698 O O . LYS A 1 216 ? -7.704 12.604 2.866 1.00 70.69 216 LYS A O 1
ATOM 1703 N N . ILE A 1 217 ? -5.563 12.313 3.475 1.00 71.44 217 ILE A N 1
ATOM 1704 C CA . ILE A 1 217 ? -5.860 11.479 4.640 1.00 71.44 217 ILE A CA 1
ATOM 1705 C C . ILE A 1 217 ? -6.768 12.227 5.632 1.00 71.44 217 ILE A C 1
ATOM 1707 O O . ILE A 1 217 ? -7.702 11.625 6.150 1.00 71.44 217 ILE A O 1
ATOM 1711 N N . ASP A 1 218 ? -6.550 13.530 5.831 1.00 70.19 218 ASP A N 1
ATOM 1712 C CA . ASP A 1 218 ? -7.369 14.360 6.725 1.00 70.19 218 ASP A CA 1
ATOM 1713 C C . ASP A 1 218 ? -8.832 14.439 6.259 1.00 70.19 218 ASP A C 1
ATOM 1715 O O . ASP A 1 218 ? -9.738 14.182 7.048 1.00 70.19 218 ASP A O 1
ATOM 1719 N N . ASP A 1 219 ? -9.060 14.655 4.955 1.00 73.19 219 ASP A N 1
ATOM 1720 C CA . ASP A 1 219 ? -10.406 14.685 4.362 1.00 73.19 219 ASP A CA 1
ATOM 1721 C C . ASP A 1 219 ? -11.143 13.348 4.584 1.00 73.19 219 ASP A C 1
ATOM 1723 O O . ASP A 1 219 ? -12.351 13.322 4.824 1.00 73.19 219 ASP A O 1
ATOM 1727 N N . LEU A 1 220 ? -10.415 12.222 4.541 1.00 73.50 220 LEU A N 1
ATOM 1728 C CA . LEU A 1 220 ? -10.977 10.899 4.826 1.00 73.50 220 LEU A CA 1
ATOM 1729 C C . LEU A 1 220 ? -11.319 10.730 6.312 1.00 73.50 220 LEU A C 1
ATOM 1731 O O . LEU A 1 220 ? -12.343 10.129 6.630 1.00 73.50 220 LEU A O 1
ATOM 1735 N N . PHE A 1 221 ? -10.492 11.237 7.230 1.00 70.75 221 PHE A N 1
ATOM 1736 C CA . PHE A 1 221 ? -10.760 11.152 8.670 1.00 70.75 221 PHE A CA 1
ATOM 1737 C C . PHE A 1 221 ? -11.952 12.010 9.096 1.00 70.75 221 PHE A C 1
ATOM 1739 O O . PHE A 1 221 ? -12.745 11.562 9.928 1.00 70.75 221 PHE A O 1
ATOM 1746 N N . ASP A 1 222 ? -12.125 13.187 8.496 1.00 74.25 222 ASP A N 1
ATOM 1747 C CA . ASP A 1 222 ? -13.279 14.051 8.754 1.00 74.25 222 ASP A CA 1
ATOM 1748 C C . ASP A 1 222 ? -14.598 13.360 8.379 1.00 74.25 222 ASP A C 1
ATOM 1750 O O . ASP A 1 222 ? -15.568 13.416 9.137 1.00 74.25 222 ASP A O 1
ATOM 1754 N N . GLN A 1 223 ? -14.620 12.605 7.276 1.00 69.62 223 GLN A N 1
ATOM 1755 C CA . GLN A 1 223 ? -15.785 11.806 6.871 1.00 69.62 223 GLN A C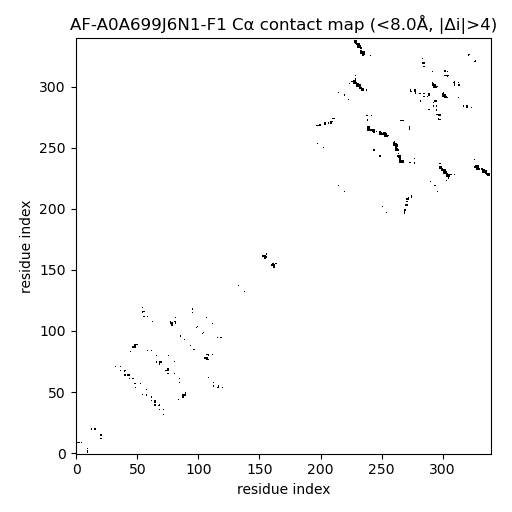A 1
ATOM 1756 C C . GLN A 1 223 ? -16.117 10.665 7.845 1.00 69.62 223 GLN A C 1
ATOM 1758 O O . GLN A 1 223 ? -17.270 10.235 7.934 1.00 69.62 223 GLN A O 1
ATOM 1763 N N . LEU A 1 224 ? -15.120 10.168 8.580 1.00 74.00 224 LEU A N 1
ATOM 1764 C CA . LEU A 1 224 ? -15.284 9.082 9.546 1.00 74.00 224 LEU A CA 1
ATOM 1765 C C . LEU A 1 224 ? -15.758 9.570 10.921 1.00 74.00 224 LEU A C 1
ATOM 1767 O O . LEU A 1 224 ? -16.167 8.743 11.750 1.00 74.00 224 LEU A O 1
ATOM 1771 N N . GLN A 1 225 ? -15.742 10.881 11.181 1.00 73.56 225 GLN A N 1
ATOM 1772 C CA . GLN A 1 225 ? -16.183 11.435 12.458 1.00 73.56 225 GLN A CA 1
ATOM 1773 C C . GLN A 1 225 ? -17.653 11.087 12.749 1.00 73.56 225 GLN A C 1
ATOM 1775 O O . GLN A 1 225 ? -18.549 11.223 11.918 1.00 73.56 225 GLN A O 1
ATOM 1780 N N . GLY A 1 226 ? -17.910 10.602 13.966 1.00 71.69 226 GLY A N 1
ATOM 1781 C CA . GLY A 1 226 ? -19.247 10.199 14.415 1.00 71.69 226 GLY A CA 1
ATOM 1782 C C . GLY A 1 226 ? -19.717 8.822 13.931 1.00 71.69 226 GLY A C 1
ATOM 1783 O O . GLY A 1 226 ? -20.815 8.407 14.302 1.00 71.69 226 GLY A O 1
ATOM 1784 N N . SER A 1 227 ? -18.915 8.092 13.148 1.00 78.00 227 SER A N 1
ATOM 1785 C CA . SER A 1 227 ? -19.173 6.677 12.857 1.00 78.00 227 SER A CA 1
ATOM 1786 C C . SER A 1 227 ? -18.774 5.786 14.044 1.00 78.00 227 SER A C 1
ATOM 1788 O O . SER A 1 227 ? -17.782 6.040 14.732 1.00 78.00 227 SER A O 1
ATOM 1790 N N . GLN A 1 228 ? -19.574 4.752 14.313 1.00 76.50 228 GLN A N 1
ATOM 1791 C CA . GLN A 1 228 ? -19.320 3.771 15.381 1.00 76.50 228 GLN A CA 1
ATOM 1792 C C . GLN A 1 228 ? -18.906 2.407 14.817 1.00 76.50 228 GLN A C 1
ATOM 1794 O O . GLN A 1 228 ? -18.233 1.630 15.494 1.00 76.50 228 GLN A O 1
ATOM 1799 N N . PHE A 1 229 ? -19.293 2.125 13.570 1.00 77.44 229 PHE A N 1
ATOM 1800 C CA . PHE A 1 229 ? -19.049 0.857 12.895 1.00 77.44 229 PHE A CA 1
ATOM 1801 C C . PHE A 1 229 ? -18.230 1.092 11.639 1.00 77.44 229 PHE A C 1
ATOM 1803 O O . PHE A 1 229 ? -18.628 1.875 10.772 1.00 77.44 229 PHE A O 1
ATOM 1810 N N . LEU A 1 230 ? -17.111 0.379 11.534 1.00 79.62 230 LEU A N 1
ATOM 1811 C CA . LEU A 1 230 ? -16.192 0.466 10.412 1.00 79.62 230 LEU A CA 1
ATOM 1812 C C . LEU A 1 230 ? -15.897 -0.929 9.877 1.00 79.62 230 LEU A C 1
ATOM 1814 O O . LEU A 1 230 ? -15.627 -1.876 10.621 1.00 79.62 230 LEU A O 1
ATOM 1818 N 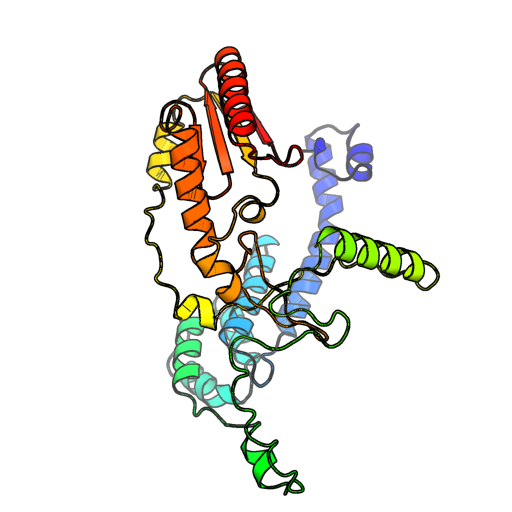N . ARG A 1 231 ? -15.928 -1.065 8.554 1.00 82.94 231 ARG A N 1
ATOM 1819 C CA . ARG A 1 231 ? -15.585 -2.320 7.898 1.00 82.94 231 ARG A CA 1
ATOM 1820 C C . ARG A 1 231 ? -14.745 -2.089 6.671 1.00 82.94 231 ARG A C 1
ATOM 1822 O O . ARG A 1 231 ? -15.139 -1.367 5.761 1.00 82.94 231 ARG A O 1
ATOM 1829 N N . LYS A 1 232 ? -13.605 -2.765 6.646 1.00 84.31 232 LYS A N 1
ATOM 1830 C CA . LYS A 1 232 ? -12.677 -2.748 5.527 1.00 84.31 232 LYS A CA 1
ATOM 1831 C C . LYS A 1 232 ? -12.919 -3.971 4.644 1.00 84.31 232 LYS A C 1
ATOM 1833 O O . LYS A 1 232 ? -12.978 -5.101 5.134 1.00 84.31 232 LYS A O 1
ATOM 1838 N N . ILE A 1 233 ? -13.058 -3.749 3.343 1.00 83.06 233 ILE A N 1
ATOM 1839 C CA . ILE A 1 233 ? -13.152 -4.786 2.316 1.00 83.06 233 ILE A CA 1
ATOM 1840 C C . ILE A 1 233 ? -11.919 -4.684 1.419 1.00 83.06 233 ILE A C 1
ATOM 1842 O O . ILE A 1 233 ? -11.712 -3.682 0.742 1.00 83.06 233 ILE A O 1
ATOM 1846 N N . ASP A 1 234 ? -11.136 -5.760 1.400 1.00 80.19 234 ASP A N 1
ATOM 1847 C CA . ASP A 1 234 ? -9.884 -5.879 0.648 1.00 80.19 234 ASP A CA 1
ATOM 1848 C C . ASP A 1 234 ? -10.159 -6.639 -0.668 1.00 80.19 234 ASP A C 1
ATOM 1850 O O . ASP A 1 234 ? -10.712 -7.753 -0.663 1.00 80.19 234 ASP A O 1
ATOM 1854 N N . LEU A 1 235 ? -9.828 -6.051 -1.822 1.00 74.44 235 LEU A N 1
ATOM 1855 C CA . LEU A 1 235 ? -10.096 -6.667 -3.128 1.00 74.44 235 LEU A CA 1
ATOM 1856 C C . LEU A 1 235 ? -9.147 -7.841 -3.425 1.00 74.44 235 LEU A C 1
ATOM 1858 O O . LEU A 1 235 ? -7.919 -7.758 -3.346 1.00 74.44 235 LEU A O 1
ATOM 1862 N N . ARG A 1 236 ? -9.705 -8.972 -3.872 1.00 73.44 236 ARG A N 1
ATOM 1863 C CA . ARG A 1 236 ? -8.936 -10.177 -4.208 1.00 73.44 236 ARG A CA 1
ATOM 1864 C C . ARG A 1 236 ? -8.080 -9.941 -5.448 1.00 73.44 236 ARG A C 1
ATOM 1866 O O . ARG A 1 236 ? -8.586 -9.653 -6.519 1.00 73.44 236 ARG A O 1
ATOM 1873 N N . SER A 1 237 ? -6.772 -10.148 -5.336 1.00 67.19 237 SER A N 1
ATOM 1874 C CA . SER A 1 237 ? -5.844 -10.006 -6.470 1.00 67.19 237 SER A CA 1
ATOM 1875 C C . SER A 1 237 ? -5.851 -8.611 -7.127 1.00 67.19 237 SER A C 1
ATOM 1877 O O . SER A 1 237 ? -5.357 -8.496 -8.244 1.00 67.19 237 SER A O 1
ATOM 1879 N N . ARG A 1 238 ? -6.362 -7.571 -6.440 1.00 76.69 238 ARG A N 1
ATOM 1880 C CA . ARG A 1 238 ? -6.305 -6.138 -6.804 1.00 76.69 238 ARG A CA 1
ATOM 1881 C C . ARG A 1 238 ? -6.396 -5.889 -8.321 1.00 76.69 238 ARG A C 1
ATOM 1883 O O . ARG A 1 238 ? -7.445 -6.094 -8.923 1.00 76.69 238 ARG A O 1
ATOM 1890 N N . TYR A 1 239 ? -5.273 -5.530 -8.945 1.00 73.38 239 TYR A N 1
ATOM 1891 C CA . TYR A 1 239 ? -5.165 -5.156 -10.357 1.00 73.38 239 TYR A CA 1
ATOM 1892 C C . TYR A 1 239 ? -5.469 -6.293 -11.335 1.00 73.38 239 TYR A C 1
ATOM 1894 O O . TYR A 1 239 ? -5.943 -6.034 -12.432 1.00 73.38 239 TYR A O 1
ATOM 1902 N N . HIS A 1 240 ? -5.280 -7.559 -10.952 1.00 78.25 240 HIS A N 1
ATOM 1903 C CA . HIS A 1 240 ? -5.535 -8.705 -11.837 1.00 78.25 240 HIS A CA 1
ATOM 1904 C C . HIS A 1 240 ? -7.021 -8.876 -12.204 1.00 78.25 240 HIS A C 1
ATOM 1906 O O . HIS A 1 240 ? -7.349 -9.715 -13.042 1.00 78.25 240 HIS A O 1
ATOM 1912 N N . GLN A 1 241 ? -7.920 -8.111 -11.579 1.00 77.62 241 GLN A N 1
ATOM 1913 C CA . GLN A 1 241 ? -9.329 -8.033 -11.966 1.00 77.62 241 GLN A CA 1
ATOM 1914 C C . GLN A 1 241 ? -9.563 -7.099 -13.170 1.00 77.62 241 GLN A C 1
ATOM 1916 O O . GLN A 1 241 ? -10.599 -7.194 -13.824 1.00 77.62 241 GLN A O 1
ATOM 1921 N N . LEU A 1 242 ? -8.599 -6.228 -13.492 1.00 81.69 242 LEU A N 1
ATOM 1922 C CA . LEU A 1 242 ? -8.664 -5.285 -14.607 1.00 81.69 242 LEU A CA 1
ATOM 1923 C C . LEU A 1 242 ? -8.146 -5.934 -15.888 1.00 81.69 242 LEU A C 1
ATOM 1925 O O . LEU A 1 242 ? -7.086 -6.563 -15.892 1.00 81.69 242 LEU A O 1
ATOM 1929 N N . ARG A 1 243 ? -8.861 -5.729 -16.995 1.00 82.81 243 ARG A N 1
ATOM 1930 C CA . ARG A 1 243 ? -8.383 -6.099 -18.332 1.00 82.81 243 ARG A CA 1
ATOM 1931 C C . ARG A 1 243 ? -7.502 -4.995 -18.902 1.00 82.81 243 ARG A C 1
ATOM 1933 O O . ARG A 1 243 ? -7.803 -3.817 -18.738 1.00 82.81 243 ARG A O 1
ATOM 1940 N N . VAL A 1 244 ? -6.426 -5.395 -19.571 1.00 80.94 244 VAL A N 1
ATOM 1941 C CA . VAL A 1 244 ? -5.615 -4.479 -20.381 1.00 80.94 244 VAL A CA 1
ATOM 1942 C C . VAL A 1 244 ? -6.358 -4.230 -21.695 1.00 80.94 244 VAL A C 1
ATOM 1944 O O . VAL A 1 244 ? -6.986 -5.150 -22.222 1.00 80.94 244 VAL A O 1
ATOM 1947 N N . HIS A 1 245 ? -6.321 -2.995 -22.197 1.00 80.44 245 HIS A N 1
ATOM 1948 C CA . HIS A 1 245 ? -6.895 -2.659 -23.500 1.00 80.44 245 HIS A CA 1
ATOM 1949 C C . HIS A 1 245 ? -6.212 -3.474 -24.604 1.00 80.44 245 HIS A C 1
ATOM 1951 O O . HIS A 1 245 ? -5.005 -3.692 -24.529 1.00 80.44 245 HIS A O 1
ATOM 1957 N N . GLU A 1 246 ? -6.949 -3.922 -25.623 1.00 82.31 246 GLU A N 1
ATOM 1958 C CA . GLU A 1 246 ? -6.422 -4.868 -26.620 1.00 82.31 246 GLU A CA 1
ATOM 1959 C C . GLU A 1 246 ? -5.159 -4.347 -27.325 1.00 82.31 246 GLU A C 1
ATOM 1961 O O . GLU A 1 246 ? -4.184 -5.086 -27.458 1.00 82.31 246 GLU A O 1
ATOM 1966 N N . ASP A 1 247 ? -5.119 -3.050 -27.635 1.00 81.62 247 ASP A N 1
ATOM 1967 C CA . ASP A 1 247 ? -3.959 -2.375 -28.244 1.00 81.62 247 ASP A CA 1
ATOM 1968 C C . ASP A 1 247 ? -2.730 -2.262 -27.322 1.00 81.62 247 ASP A C 1
ATOM 1970 O O . ASP A 1 247 ? -1.601 -2.061 -27.781 1.00 81.62 247 ASP A O 1
ATOM 1974 N N . ASP A 1 248 ? -2.931 -2.379 -26.009 1.00 77.38 248 ASP A N 1
ATOM 1975 C CA . ASP A 1 248 ? -1.875 -2.278 -25.003 1.00 77.38 248 ASP A CA 1
ATOM 1976 C C . ASP A 1 248 ? -1.357 -3.651 -24.554 1.00 77.38 248 ASP A C 1
ATOM 1978 O O . ASP A 1 248 ? -0.285 -3.726 -23.948 1.00 77.38 248 ASP A O 1
ATOM 1982 N N . ILE A 1 249 ? -2.052 -4.748 -24.886 1.00 79.00 249 ILE A N 1
ATOM 1983 C CA . ILE A 1 249 ? -1.629 -6.119 -24.547 1.00 79.00 249 ILE A CA 1
ATOM 1984 C C . ILE A 1 249 ? -0.202 -6.412 -25.048 1.00 79.00 249 ILE A C 1
ATOM 1986 O O . ILE A 1 249 ? 0.617 -6.832 -24.222 1.00 79.00 249 ILE A O 1
ATOM 1990 N N . PRO A 1 250 ? 0.175 -6.115 -26.311 1.00 79.06 250 PRO A N 1
ATOM 1991 C CA . PRO A 1 250 ? 1.527 -6.396 -26.804 1.00 79.06 250 PRO A CA 1
ATOM 1992 C C . PRO A 1 250 ? 2.618 -5.615 -26.058 1.00 79.06 250 PRO A C 1
ATOM 1994 O O . PRO A 1 250 ? 3.758 -6.064 -25.947 1.00 79.06 250 PRO A O 1
ATOM 1997 N N . LYS A 1 251 ? 2.278 -4.453 -25.479 1.00 78.81 251 LYS A N 1
ATOM 1998 C CA . LYS A 1 251 ? 3.216 -3.632 -24.691 1.00 78.81 251 LYS A CA 1
ATOM 1999 C C . LYS A 1 251 ? 3.579 -4.298 -23.363 1.00 78.81 251 LYS A C 1
ATOM 2001 O O . LYS A 1 251 ? 4.618 -3.994 -22.784 1.00 78.81 251 LYS A O 1
ATOM 2006 N N . THR A 1 252 ? 2.752 -5.232 -22.894 1.00 79.50 252 THR A N 1
ATOM 2007 C CA . THR A 1 252 ? 3.002 -6.027 -21.685 1.00 79.50 252 THR A CA 1
ATOM 2008 C C . THR A 1 252 ? 3.796 -7.306 -21.960 1.00 79.50 252 THR A C 1
ATOM 2010 O O . THR A 1 252 ? 3.952 -8.134 -21.060 1.00 79.50 252 THR A O 1
ATOM 2013 N N . ALA A 1 253 ? 4.324 -7.490 -23.172 1.00 80.69 253 ALA A N 1
ATOM 2014 C CA . ALA A 1 253 ? 5.101 -8.673 -23.505 1.00 80.69 253 ALA A CA 1
ATOM 2015 C C . ALA A 1 253 ? 6.318 -8.844 -22.577 1.00 80.69 253 ALA A C 1
ATOM 2017 O O . ALA A 1 253 ? 7.066 -7.905 -22.298 1.00 80.69 253 ALA A O 1
ATOM 2018 N N . PHE A 1 254 ? 6.545 -10.068 -22.109 1.00 78.50 254 PHE A N 1
ATOM 2019 C CA . PHE A 1 254 ? 7.723 -10.453 -21.346 1.00 78.50 254 PHE A CA 1
ATOM 2020 C C . PHE A 1 254 ? 8.292 -11.773 -21.853 1.00 78.50 254 PHE A C 1
ATOM 2022 O O . PHE A 1 254 ? 7.590 -12.628 -22.394 1.00 78.50 254 PHE A O 1
ATOM 2029 N N . ARG A 1 255 ? 9.600 -11.950 -21.667 1.00 79.38 255 ARG A N 1
ATOM 2030 C CA . ARG A 1 255 ? 10.322 -13.132 -22.131 1.00 79.38 255 ARG A CA 1
ATOM 2031 C C . ARG A 1 255 ? 10.605 -14.074 -20.968 1.00 79.38 255 ARG A C 1
ATOM 2033 O O . ARG A 1 255 ? 11.280 -13.709 -20.009 1.00 79.38 255 ARG A O 1
ATOM 2040 N N . SER A 1 256 ? 10.131 -15.306 -21.085 1.00 74.69 256 SER A N 1
ATOM 2041 C CA . SER A 1 256 ? 10.610 -16.434 -20.283 1.00 74.69 256 SER A CA 1
ATOM 2042 C C . SER A 1 256 ? 11.800 -17.114 -20.974 1.00 74.69 256 SER A C 1
ATOM 2044 O O . SER A 1 256 ? 12.128 -16.795 -22.114 1.00 74.69 256 SER A O 1
ATOM 2046 N N . ARG A 1 257 ? 12.422 -18.110 -20.331 1.00 71.88 257 ARG A N 1
ATOM 2047 C CA . ARG A 1 257 ? 13.535 -18.874 -20.935 1.00 71.88 257 ARG A CA 1
ATOM 2048 C C . ARG A 1 257 ? 13.187 -19.515 -22.284 1.00 71.88 257 ARG A C 1
ATOM 2050 O O . ARG A 1 257 ? 14.086 -19.721 -23.087 1.00 71.88 257 ARG A O 1
ATOM 2057 N N . TYR A 1 258 ? 11.914 -19.836 -22.515 1.00 70.69 258 TYR A N 1
ATOM 2058 C CA . TYR A 1 258 ? 11.497 -20.644 -23.662 1.00 70.69 258 TYR A CA 1
ATOM 2059 C C . TYR A 1 258 ? 10.545 -19.921 -24.617 1.00 70.69 258 TYR A C 1
ATOM 2061 O O . TYR A 1 258 ? 10.467 -20.307 -25.778 1.00 70.69 258 TYR A O 1
ATOM 2069 N N . ARG A 1 259 ? 9.797 -18.911 -24.148 1.00 73.44 259 ARG A N 1
ATOM 2070 C CA . ARG A 1 259 ? 8.752 -18.221 -24.931 1.00 73.44 259 ARG A CA 1
ATOM 2071 C C . ARG A 1 259 ? 8.502 -16.790 -24.460 1.00 73.44 259 ARG A C 1
ATOM 2073 O O . ARG A 1 259 ? 8.817 -16.446 -23.318 1.00 73.44 259 ARG A O 1
ATOM 2080 N N . TYR A 1 260 ? 7.881 -16.006 -25.332 1.00 77.38 260 TYR A N 1
ATOM 2081 C CA . TYR A 1 260 ? 7.270 -14.723 -25.001 1.00 77.38 260 TYR A CA 1
ATOM 2082 C C . TYR A 1 260 ? 5.838 -14.929 -24.505 1.00 77.38 260 TYR A C 1
ATOM 2084 O O . TYR A 1 260 ? 5.147 -15.848 -24.947 1.00 77.38 260 TYR A O 1
ATOM 2092 N N . PHE A 1 261 ? 5.422 -14.087 -23.571 1.00 79.19 261 PHE A N 1
ATOM 2093 C CA . PHE A 1 261 ? 4.090 -14.077 -22.982 1.00 79.19 261 PHE A CA 1
ATOM 2094 C C . PHE A 1 261 ? 3.599 -12.642 -22.868 1.00 79.19 261 PHE A C 1
ATOM 2096 O O . PHE A 1 261 ? 4.400 -11.737 -22.666 1.00 79.19 261 PHE A O 1
ATOM 2103 N N . GLU A 1 262 ? 2.290 -12.450 -22.937 1.00 83.38 262 GLU A N 1
ATOM 2104 C CA . GLU A 1 262 ? 1.635 -11.148 -22.812 1.00 83.38 262 GLU A CA 1
ATOM 2105 C C . GLU A 1 262 ? 0.567 -11.220 -21.724 1.00 83.38 262 GLU A C 1
ATOM 2107 O O . GLU A 1 262 ? -0.018 -12.281 -21.472 1.00 83.38 262 GLU A O 1
ATOM 2112 N N . PHE A 1 263 ? 0.301 -10.093 -21.072 1.00 80.31 263 PHE A N 1
ATOM 2113 C CA . PHE A 1 263 ? -0.754 -9.996 -20.080 1.00 80.31 263 PHE A CA 1
ATOM 2114 C C . PHE A 1 263 ? -2.049 -9.481 -20.695 1.00 80.31 263 PHE A C 1
ATOM 2116 O O . PHE A 1 263 ? -2.127 -8.372 -21.209 1.00 80.31 263 PHE A O 1
ATOM 2123 N N . THR A 1 264 ? -3.115 -10.261 -20.538 1.00 83.12 264 THR A N 1
ATOM 2124 C CA . THR A 1 264 ? -4.485 -9.818 -20.845 1.00 83.12 264 THR A CA 1
ATOM 2125 C C . THR A 1 264 ? -5.143 -9.086 -19.670 1.00 83.12 264 THR A C 1
ATOM 2127 O O . THR A 1 264 ? -6.191 -8.462 -19.823 1.00 83.12 264 THR A O 1
ATOM 2130 N N . ILE A 1 265 ? -4.559 -9.202 -18.475 1.00 83.38 265 ILE A N 1
ATOM 2131 C CA . ILE A 1 265 ? -5.009 -8.580 -17.224 1.00 83.38 265 ILE A CA 1
ATOM 2132 C C . ILE A 1 265 ? -3.893 -7.712 -16.656 1.00 83.38 265 ILE A C 1
ATOM 2134 O O . ILE A 1 265 ? -2.728 -8.041 -16.838 1.00 83.38 265 ILE A O 1
ATOM 2138 N N . MET A 1 266 ? -4.221 -6.629 -15.961 1.00 81.44 266 MET A N 1
ATOM 2139 C CA . MET A 1 266 ? -3.235 -5.640 -15.517 1.00 81.44 266 MET A CA 1
ATOM 2140 C C . MET A 1 266 ? -2.182 -6.266 -14.578 1.00 81.44 266 MET A C 1
ATOM 2142 O O . MET A 1 266 ? -2.546 -6.675 -13.474 1.00 81.44 266 MET A O 1
ATOM 2146 N N . PRO A 1 267 ? -0.888 -6.336 -14.952 1.00 81.12 267 PRO A N 1
ATOM 2147 C CA . PRO A 1 267 ? 0.153 -6.850 -14.066 1.00 81.12 267 PRO A CA 1
ATOM 2148 C C . PRO A 1 267 ? 0.551 -5.823 -12.991 1.00 81.12 267 PRO A C 1
ATOM 2150 O O . PRO A 1 267 ? 0.497 -4.614 -13.206 1.00 81.12 267 PRO A O 1
ATOM 2153 N N . PHE A 1 268 ? 1.025 -6.303 -11.835 1.00 73.44 268 PHE A N 1
ATOM 2154 C CA . PHE A 1 268 ? 1.358 -5.470 -10.663 1.00 73.44 268 PHE A CA 1
ATOM 2155 C C . PHE A 1 268 ? 2.422 -4.382 -10.887 1.00 73.44 268 PHE A C 1
ATOM 2157 O O . PHE A 1 268 ? 2.491 -3.440 -10.105 1.00 73.44 268 PHE A O 1
ATOM 2164 N N . VAL A 1 269 ? 3.287 -4.525 -11.892 1.00 80.31 269 VAL A N 1
ATOM 2165 C CA . VAL A 1 269 ? 4.515 -3.717 -12.021 1.00 80.31 269 VAL A CA 1
ATOM 2166 C C . VAL A 1 269 ? 4.326 -2.487 -12.928 1.00 80.31 269 VAL A C 1
ATOM 2168 O O . VAL A 1 269 ? 5.266 -1.721 -13.135 1.00 80.31 269 VAL A O 1
ATOM 2171 N N . LEU A 1 270 ? 3.119 -2.254 -13.454 1.00 81.00 270 LEU A N 1
ATOM 2172 C CA . LEU A 1 270 ? 2.828 -1.073 -14.274 1.00 81.00 270 LEU A CA 1
ATOM 2173 C C . LEU A 1 270 ? 2.542 0.160 -13.414 1.00 81.00 270 LEU A C 1
ATOM 2175 O O . LEU A 1 270 ? 1.772 0.102 -12.456 1.00 81.00 270 LEU A O 1
ATOM 2179 N N . SER A 1 271 ? 3.128 1.295 -13.795 1.00 79.44 271 SER A N 1
ATOM 2180 C CA . SER A 1 271 ? 3.056 2.556 -13.041 1.00 79.44 271 SER A CA 1
ATOM 2181 C C . SER A 1 271 ? 1.635 3.101 -12.861 1.00 79.44 271 SER A C 1
ATOM 2183 O O . SER A 1 271 ? 1.324 3.639 -11.804 1.00 79.44 271 SER A O 1
ATOM 2185 N N . ASN A 1 272 ? 0.764 2.935 -13.858 1.00 82.31 272 ASN A N 1
ATOM 2186 C CA . ASN A 1 272 ? -0.610 3.448 -13.826 1.00 82.31 272 ASN A CA 1
ATOM 2187 C C . ASN A 1 272 ? -1.629 2.453 -13.236 1.00 82.31 272 ASN A C 1
ATOM 2189 O O . ASN A 1 272 ? -2.804 2.795 -13.119 1.00 82.31 272 ASN A O 1
ATOM 2193 N N . ALA A 1 273 ? -1.220 1.235 -12.855 1.00 82.75 273 ALA A N 1
ATOM 2194 C CA . ALA A 1 273 ? -2.147 0.214 -12.356 1.00 82.75 273 ALA A CA 1
ATOM 2195 C C . ALA A 1 273 ? -2.952 0.653 -11.109 1.00 82.75 273 ALA A C 1
ATOM 2197 O O . ALA A 1 273 ? -4.169 0.449 -11.112 1.00 82.75 273 ALA A O 1
ATOM 2198 N N . PRO A 1 274 ? -2.350 1.300 -10.084 1.00 81.44 274 PRO A N 1
ATOM 2199 C CA . PRO A 1 274 ? -3.101 1.812 -8.934 1.00 81.44 274 PRO A CA 1
ATOM 2200 C C . PRO A 1 274 ? -4.121 2.880 -9.328 1.00 81.44 274 PRO A C 1
ATOM 2202 O O . PRO A 1 274 ? -5.263 2.848 -8.882 1.00 81.44 274 PRO A O 1
ATOM 2205 N N . THR A 1 275 ? -3.723 3.787 -10.219 1.00 82.06 275 THR A N 1
ATOM 2206 C CA . THR A 1 275 ? -4.566 4.884 -10.690 1.00 82.06 275 THR A CA 1
ATOM 2207 C C . THR A 1 275 ? -5.801 4.387 -11.437 1.00 82.06 275 THR A C 1
ATOM 2209 O O . THR A 1 275 ? -6.908 4.854 -11.186 1.00 82.06 275 THR A O 1
ATOM 2212 N N . VAL A 1 276 ? -5.628 3.419 -12.342 1.00 83.06 276 VAL A N 1
ATOM 2213 C CA . VAL A 1 276 ? -6.745 2.842 -13.108 1.00 83.06 276 VAL A CA 1
ATOM 2214 C C . VAL A 1 276 ? -7.705 2.085 -12.190 1.00 83.06 276 VAL A C 1
ATOM 2216 O O . VAL A 1 276 ? -8.918 2.162 -12.379 1.00 83.06 276 VAL A O 1
ATOM 2219 N N . LEU A 1 277 ? -7.182 1.380 -11.178 1.00 81.50 277 LEU A N 1
ATOM 2220 C CA . LEU A 1 277 ? -8.027 0.714 -10.188 1.00 81.50 277 LEU A CA 1
ATOM 2221 C C . LEU A 1 277 ? -8.849 1.733 -9.399 1.00 81.50 277 LEU A C 1
ATOM 2223 O O . LEU A 1 277 ? -10.057 1.561 -9.270 1.00 81.50 277 LEU A O 1
ATOM 2227 N N . LEU A 1 278 ? -8.215 2.803 -8.924 1.00 83.00 278 LEU A N 1
ATOM 2228 C CA . LEU A 1 278 ? -8.893 3.842 -8.160 1.00 83.00 278 LEU A CA 1
ATOM 2229 C C . LEU A 1 278 ? -9.991 4.541 -8.977 1.00 83.00 278 LEU A C 1
ATOM 2231 O O . LEU A 1 278 ? -11.099 4.709 -8.478 1.00 83.00 278 LEU A O 1
ATOM 2235 N N . ASP A 1 279 ? -9.727 4.883 -10.242 1.00 83.75 279 ASP A N 1
ATOM 2236 C CA . ASP A 1 279 ? -10.731 5.482 -11.134 1.00 83.75 279 ASP A CA 1
ATOM 2237 C C . ASP A 1 279 ? -11.932 4.548 -11.366 1.00 83.75 279 ASP A C 1
ATOM 2239 O O . ASP A 1 279 ? -13.085 4.980 -11.277 1.00 83.75 279 ASP A O 1
ATOM 2243 N N . LEU A 1 280 ? -11.686 3.251 -11.595 1.00 85.38 280 LEU A N 1
ATOM 2244 C CA . LEU A 1 280 ? -12.762 2.263 -11.703 1.00 85.38 280 LEU A CA 1
ATOM 2245 C C . LEU A 1 280 ? -13.581 2.202 -10.412 1.00 85.38 280 LEU A C 1
ATOM 2247 O O . LEU A 1 280 ? -14.810 2.253 -10.457 1.00 85.38 280 LEU A O 1
ATOM 2251 N N . MET A 1 281 ? -12.907 2.098 -9.269 1.00 84.44 281 MET A N 1
ATOM 2252 C CA . MET A 1 281 ? -13.566 1.993 -7.973 1.00 84.44 281 MET A CA 1
ATOM 2253 C C . MET A 1 281 ? -14.389 3.238 -7.661 1.00 84.44 281 MET A C 1
ATOM 2255 O O . MET A 1 281 ? -15.518 3.112 -7.191 1.00 84.44 281 MET A O 1
ATOM 2259 N N . ASN A 1 282 ? -13.893 4.424 -8.007 1.00 84.25 282 ASN A N 1
ATOM 2260 C CA . ASN A 1 282 ? -14.644 5.658 -7.830 1.00 84.25 282 ASN A CA 1
ATOM 2261 C C . ASN A 1 282 ? -15.865 5.737 -8.752 1.00 84.25 282 ASN A C 1
ATOM 2263 O O . ASN A 1 282 ? -16.921 6.197 -8.325 1.00 84.25 282 ASN A O 1
ATOM 2267 N N . LYS A 1 283 ? -15.780 5.224 -9.985 1.00 86.19 283 LYS A N 1
ATOM 2268 C CA . LYS A 1 283 ? -16.937 5.128 -10.894 1.00 86.19 283 LYS A CA 1
ATOM 2269 C C . LYS A 1 283 ? -17.989 4.137 -10.400 1.00 86.19 283 LYS A C 1
ATOM 2271 O O . LYS A 1 283 ? -19.177 4.451 -10.441 1.00 86.19 283 LYS A O 1
ATOM 2276 N N . VAL A 1 284 ? -17.560 2.970 -9.922 1.00 87.69 284 VAL A N 1
ATOM 2277 C CA . VAL A 1 284 ? -18.447 1.914 -9.415 1.00 87.69 284 VAL A CA 1
ATOM 2278 C C . VAL A 1 284 ? -19.116 2.353 -8.114 1.00 87.69 284 VAL A C 1
ATOM 2280 O O . VAL A 1 284 ? -20.341 2.324 -8.012 1.00 87.69 284 VAL A O 1
ATOM 2283 N N . CYS A 1 285 ? -18.332 2.813 -7.139 1.00 86.00 285 CYS A N 1
ATOM 2284 C CA . CYS A 1 285 ? -18.821 3.225 -5.825 1.00 86.00 285 CYS A CA 1
ATOM 2285 C C . CYS A 1 285 ? -19.467 4.615 -5.820 1.00 86.00 285 CYS A C 1
ATOM 2287 O O . CYS A 1 285 ? -20.031 4.991 -4.795 1.00 86.00 285 CYS A O 1
ATOM 2289 N N . LYS A 1 286 ? -19.454 5.355 -6.941 1.00 88.69 286 LYS A N 1
ATOM 2290 C CA . LYS A 1 286 ? -20.018 6.710 -7.083 1.00 88.69 286 LYS A CA 1
ATOM 2291 C C . LYS A 1 286 ? -21.369 6.937 -6.384 1.00 88.69 286 LYS A C 1
ATOM 2293 O O . LYS A 1 286 ? -21.533 7.999 -5.793 1.00 88.69 286 LYS A O 1
ATOM 2298 N N . PRO A 1 287 ? -22.344 6.003 -6.402 1.00 88.81 287 PRO A N 1
ATOM 2299 C CA . PRO A 1 287 ? -23.625 6.210 -5.719 1.00 88.81 287 PRO A CA 1
ATOM 2300 C C . PRO A 1 287 ? -23.527 6.331 -4.186 1.00 88.81 287 PRO A C 1
ATOM 2302 O O . PRO A 1 287 ? -24.427 6.908 -3.562 1.00 88.81 287 PRO A O 1
ATOM 2305 N N . TYR A 1 288 ? -22.468 5.765 -3.600 1.00 89.19 288 TYR A N 1
ATOM 2306 C CA . TYR A 1 288 ? -22.261 5.586 -2.160 1.00 89.19 288 TYR A CA 1
ATOM 2307 C C . TYR A 1 288 ? -21.017 6.305 -1.613 1.00 89.19 288 TYR A C 1
ATOM 2309 O O . TYR A 1 288 ? -20.873 6.400 -0.391 1.00 89.19 288 TYR A O 1
ATOM 2317 N N . LEU A 1 289 ? -20.148 6.812 -2.498 1.00 85.25 289 LEU A N 1
ATOM 2318 C CA . LEU A 1 289 ? -19.032 7.687 -2.131 1.00 85.25 289 LEU A CA 1
ATOM 2319 C C . LEU A 1 289 ? -19.532 8.894 -1.335 1.00 85.25 289 LEU A C 1
ATOM 2321 O O . LEU A 1 289 ? -20.631 9.392 -1.587 1.00 85.25 289 LEU A O 1
ATOM 2325 N N . ASP A 1 290 ? -18.732 9.314 -0.356 1.00 79.50 290 ASP A N 1
ATOM 2326 C CA . ASP A 1 290 ? -18.981 10.452 0.543 1.00 79.50 290 ASP A CA 1
ATOM 2327 C C . ASP A 1 290 ? -20.269 10.349 1.390 1.00 79.50 290 ASP A C 1
ATOM 2329 O O . ASP A 1 290 ? -20.632 11.286 2.100 1.00 79.50 290 ASP A O 1
ATOM 2333 N N . LYS A 1 291 ? -20.974 9.208 1.341 1.00 86.50 291 LYS A N 1
ATOM 2334 C CA . LYS A 1 291 ? -22.160 8.924 2.168 1.00 86.50 291 LYS A CA 1
ATOM 2335 C C . LYS A 1 291 ? -21.841 7.938 3.282 1.00 86.50 291 LYS A C 1
ATOM 2337 O O . LYS A 1 291 ? -22.065 8.226 4.452 1.00 86.50 291 LYS A O 1
ATOM 2342 N N . PHE A 1 292 ? -21.369 6.755 2.894 1.00 87.06 292 PHE A N 1
ATOM 2343 C CA . PHE A 1 292 ? -21.017 5.666 3.811 1.00 87.06 292 PHE A CA 1
ATOM 2344 C C . PHE A 1 292 ? -19.886 4.773 3.273 1.00 87.06 292 PHE A C 1
ATOM 2346 O O . PHE A 1 292 ? -19.575 3.743 3.873 1.00 87.06 292 PHE A O 1
ATOM 2353 N N . VAL A 1 293 ? -19.280 5.144 2.135 1.00 88.31 293 VAL A N 1
ATOM 2354 C CA . VAL A 1 293 ? -18.176 4.423 1.492 1.00 88.31 293 VAL A CA 1
ATOM 2355 C C . VAL A 1 293 ? -17.019 5.373 1.218 1.00 88.31 293 VAL A C 1
ATOM 2357 O O . VAL A 1 293 ? -17.203 6.415 0.596 1.00 88.31 293 VAL A O 1
ATOM 2360 N N . ILE A 1 294 ? -15.822 4.950 1.610 1.00 84.81 294 ILE A N 1
ATOM 2361 C CA . ILE A 1 294 ? -14.543 5.552 1.238 1.00 84.81 294 ILE A CA 1
ATOM 2362 C C . ILE A 1 294 ? -13.764 4.527 0.418 1.00 84.81 294 ILE A C 1
ATOM 2364 O O . ILE A 1 294 ? -13.694 3.350 0.773 1.00 84.81 294 ILE A O 1
ATOM 2368 N N . VAL A 1 295 ? -13.161 4.970 -0.680 1.00 82.44 295 VAL A N 1
ATOM 2369 C CA . VAL A 1 295 ? -12.261 4.149 -1.494 1.00 82.44 295 VAL A CA 1
ATOM 2370 C C . VAL A 1 295 ? -10.845 4.679 -1.332 1.00 82.44 295 VAL A C 1
ATOM 2372 O O . VAL A 1 295 ? -10.579 5.847 -1.608 1.00 82.44 295 VAL A O 1
ATOM 2375 N N . PHE A 1 296 ? -9.925 3.807 -0.930 1.00 77.00 296 PHE A N 1
ATOM 2376 C CA . PHE A 1 296 ? -8.511 4.136 -0.817 1.00 77.00 296 PHE A CA 1
ATOM 2377 C C . PHE A 1 296 ? -7.664 3.079 -1.522 1.00 77.00 296 PHE A C 1
ATOM 2379 O O . PHE A 1 296 ? -7.445 1.991 -0.999 1.00 77.00 296 PHE A O 1
ATOM 2386 N N . ILE A 1 297 ? -7.178 3.416 -2.720 1.00 75.00 297 ILE A N 1
ATOM 2387 C CA . ILE A 1 297 ? -6.364 2.546 -3.584 1.00 75.00 297 ILE A CA 1
ATOM 2388 C C . ILE A 1 297 ? -7.059 1.198 -3.852 1.00 75.00 297 ILE A C 1
ATOM 2390 O O . ILE A 1 297 ? -7.839 1.085 -4.796 1.00 75.00 297 ILE A O 1
ATOM 2394 N N . ASP A 1 298 ? -6.760 0.175 -3.055 1.00 74.50 298 ASP A N 1
ATOM 2395 C CA . ASP A 1 298 ? -7.261 -1.192 -3.179 1.00 74.50 298 ASP A CA 1
ATOM 2396 C C . ASP A 1 298 ? -8.284 -1.589 -2.104 1.00 74.50 298 ASP A C 1
ATOM 2398 O O . ASP A 1 298 ? -8.851 -2.685 -2.177 1.00 74.50 298 ASP A O 1
ATOM 2402 N N . ASP A 1 299 ? -8.536 -0.694 -1.152 1.00 81.75 299 ASP A N 1
ATOM 2403 C CA . ASP A 1 299 ? -9.406 -0.908 -0.007 1.00 81.75 299 ASP A CA 1
ATOM 2404 C C . ASP A 1 299 ? -10.710 -0.116 -0.134 1.00 81.75 299 ASP A C 1
ATOM 2406 O O . ASP A 1 299 ? -10.726 1.062 -0.500 1.00 81.75 299 ASP A O 1
ATOM 2410 N N . ILE A 1 300 ? -11.819 -0.770 0.215 1.00 85.50 300 ILE A N 1
ATOM 2411 C CA . ILE A 1 300 ? -13.126 -0.129 0.370 1.00 85.50 300 ILE A CA 1
ATOM 2412 C C . ILE A 1 300 ? -13.446 -0.102 1.857 1.00 85.50 300 ILE A C 1
ATOM 2414 O O . ILE A 1 300 ? -13.584 -1.152 2.488 1.00 85.50 300 ILE A O 1
ATOM 2418 N N . LEU A 1 301 ? -13.585 1.090 2.414 1.00 86.88 301 LEU A N 1
ATOM 2419 C CA . LEU A 1 301 ? -13.990 1.297 3.792 1.00 86.88 301 LEU A CA 1
ATOM 2420 C C . LEU A 1 301 ? -15.471 1.670 3.831 1.00 86.88 301 LEU A C 1
ATOM 2422 O O . LEU A 1 301 ? -15.917 2.575 3.133 1.00 86.88 301 LEU A O 1
ATOM 2426 N N . ILE A 1 302 ? -16.234 0.958 4.649 1.00 87.69 302 ILE A N 1
ATOM 2427 C CA . ILE A 1 302 ? -17.656 1.192 4.880 1.00 87.69 302 ILE A CA 1
ATOM 2428 C C . ILE A 1 302 ? -17.805 1.674 6.313 1.00 87.69 302 ILE A C 1
ATOM 2430 O O . ILE A 1 302 ? -17.350 0.994 7.234 1.00 87.69 302 ILE A O 1
ATOM 2434 N N . TYR A 1 303 ? -18.456 2.814 6.504 1.00 86.12 303 TYR A N 1
ATOM 2435 C CA . TYR A 1 303 ? -18.638 3.422 7.818 1.00 86.12 303 TYR A CA 1
ATOM 2436 C C . TYR A 1 303 ? -20.112 3.693 8.097 1.00 86.12 303 TYR A C 1
ATOM 2438 O O . TYR A 1 303 ? -20.911 3.915 7.186 1.00 86.12 303 TYR A O 1
ATOM 2446 N N . SER A 1 304 ? -20.534 3.570 9.354 1.00 87.12 304 SER A N 1
ATOM 2447 C CA . SER A 1 304 ? -21.941 3.742 9.749 1.00 87.12 304 SER A CA 1
ATOM 2448 C C . SER A 1 304 ? -22.065 4.149 11.214 1.00 87.12 304 SER A C 1
ATOM 2450 O O . SER A 1 304 ? -21.161 3.898 12.017 1.00 87.12 304 SER A O 1
ATOM 2452 N N . LYS A 1 305 ? -23.189 4.777 11.574 1.00 87.25 305 LYS A N 1
ATOM 2453 C CA . LYS A 1 305 ? -23.449 5.228 12.949 1.00 87.25 305 LYS A CA 1
ATOM 2454 C C . LYS A 1 305 ? -24.069 4.126 13.794 1.00 87.25 305 LYS A C 1
ATOM 2456 O O . LYS A 1 305 ? -23.684 3.968 14.944 1.00 87.25 305 LYS A O 1
ATOM 2461 N N . THR A 1 306 ? -24.981 3.345 13.221 1.00 86.06 306 THR A N 1
ATOM 2462 C CA . THR A 1 306 ? -25.648 2.238 13.920 1.00 86.06 306 THR A CA 1
ATOM 2463 C C . THR A 1 306 ? -25.336 0.885 13.283 1.00 86.06 306 THR A C 1
ATOM 2465 O O . THR A 1 306 ? -24.993 0.789 12.103 1.00 86.06 306 THR A O 1
ATOM 2468 N N . HIS A 1 307 ? -25.492 -0.192 14.059 1.00 85.00 307 HIS A N 1
ATOM 2469 C CA . HIS A 1 307 ? -25.283 -1.554 13.564 1.00 85.00 307 HIS A CA 1
ATOM 2470 C C . HIS A 1 307 ? -26.270 -1.927 12.442 1.00 85.00 307 HIS A C 1
ATOM 2472 O O . HIS A 1 307 ? -25.892 -2.593 11.481 1.00 85.00 307 HIS A O 1
ATOM 2478 N N . GLN A 1 308 ? -27.530 -1.492 12.545 1.00 88.12 308 GLN A N 1
ATOM 2479 C CA . GLN A 1 308 ? -28.568 -1.822 11.567 1.00 88.12 308 GLN A CA 1
ATOM 2480 C C . GLN A 1 308 ? -28.282 -1.184 10.201 1.00 88.12 308 GLN A C 1
ATOM 2482 O O . GLN A 1 308 ? -28.256 -1.897 9.196 1.00 88.12 308 GLN A O 1
ATOM 2487 N N . GLU A 1 309 ? -27.948 0.110 10.179 1.00 90.19 309 GLU A N 1
ATOM 2488 C CA . GLU A 1 309 ? -27.480 0.802 8.969 1.00 90.19 309 GLU A CA 1
ATOM 2489 C C . GLU A 1 309 ? -26.237 0.122 8.388 1.00 90.19 309 GLU A C 1
ATOM 2491 O O . GLU A 1 309 ? -26.131 -0.065 7.179 1.00 90.19 309 GLU A O 1
ATOM 2496 N N . HIS A 1 310 ? -25.304 -0.309 9.244 1.00 88.75 310 HIS A N 1
ATOM 2497 C CA . HIS A 1 310 ? -24.071 -0.942 8.788 1.00 88.75 310 HIS A CA 1
ATOM 2498 C C . HIS A 1 310 ? -24.320 -2.244 8.016 1.00 88.75 310 HIS A C 1
ATOM 2500 O O . HIS A 1 310 ? -23.684 -2.498 6.991 1.00 88.75 310 HIS A O 1
ATOM 2506 N N . VAL A 1 311 ? -25.269 -3.066 8.472 1.00 88.38 311 VAL A N 1
ATOM 2507 C CA . VAL A 1 311 ? -25.658 -4.298 7.770 1.00 88.38 311 VAL A CA 1
ATOM 2508 C C . VAL A 1 311 ? -26.294 -3.982 6.414 1.00 88.38 311 VAL A C 1
ATOM 2510 O O . VAL A 1 311 ? -26.019 -4.678 5.431 1.00 88.38 311 VAL A O 1
ATOM 2513 N N . GLU A 1 312 ? -27.116 -2.938 6.333 1.00 92.75 312 GLU A N 1
ATOM 2514 C CA . GLU A 1 312 ? -27.733 -2.496 5.078 1.00 92.75 312 GLU A CA 1
ATOM 2515 C C . GLU A 1 312 ? -26.694 -1.949 4.094 1.00 92.75 312 GLU A C 1
ATOM 2517 O O . GLU A 1 312 ? -26.636 -2.401 2.947 1.00 92.75 312 GLU A O 1
ATOM 2522 N N . HIS A 1 313 ? -25.801 -1.073 4.552 1.00 92.19 313 HIS A N 1
ATOM 2523 C CA . HIS A 1 313 ? -24.683 -0.555 3.765 1.00 92.19 313 HIS A CA 1
ATOM 2524 C C . HIS A 1 313 ? -23.790 -1.678 3.230 1.00 92.19 313 HIS A C 1
ATOM 2526 O O . HIS A 1 313 ? -23.434 -1.682 2.049 1.00 92.19 313 HIS A O 1
ATOM 2532 N N . LEU A 1 314 ? -23.492 -2.685 4.057 1.00 89.88 314 LEU A N 1
ATOM 2533 C CA . LEU A 1 314 ? -22.731 -3.855 3.629 1.00 89.88 314 LEU A CA 1
ATOM 2534 C C . LEU A 1 314 ? -23.444 -4.613 2.503 1.00 89.88 314 LEU A C 1
ATOM 2536 O O . LEU A 1 314 ? -22.811 -4.991 1.516 1.00 89.88 314 LEU A O 1
ATOM 2540 N N . ARG A 1 315 ? -24.760 -4.831 2.624 1.00 90.62 315 ARG A N 1
ATOM 2541 C CA . ARG A 1 315 ? -25.557 -5.502 1.583 1.00 90.62 315 ARG A CA 1
ATOM 2542 C C . ARG A 1 315 ? -25.539 -4.720 0.272 1.00 90.62 315 ARG A C 1
ATOM 2544 O O . ARG A 1 315 ? -25.383 -5.338 -0.781 1.00 90.62 315 ARG A O 1
ATOM 2551 N N . LEU A 1 316 ? -25.650 -3.392 0.331 1.00 92.75 316 LEU A N 1
ATOM 2552 C CA . LEU A 1 316 ? -25.597 -2.526 -0.850 1.00 92.75 316 LEU A CA 1
ATOM 2553 C C . LEU A 1 316 ? -24.236 -2.607 -1.550 1.00 92.75 316 LEU A C 1
ATOM 2555 O O . LEU A 1 316 ? -24.183 -2.860 -2.754 1.00 92.75 316 LEU A O 1
ATOM 2559 N N . VAL A 1 317 ? -23.135 -2.478 -0.801 1.00 90.56 317 VAL A N 1
ATOM 2560 C CA . VAL A 1 317 ? -21.779 -2.533 -1.375 1.00 90.56 317 VAL A CA 1
ATOM 2561 C C . VAL A 1 317 ? -21.464 -3.922 -1.923 1.00 90.56 317 VAL A C 1
ATOM 2563 O O . VAL A 1 317 ? -20.974 -4.042 -3.043 1.00 90.56 317 VAL A O 1
ATOM 2566 N N . LEU A 1 318 ? -21.790 -4.993 -1.195 1.00 88.56 318 LEU A N 1
ATOM 2567 C CA . LEU A 1 318 ? -21.582 -6.358 -1.689 1.00 88.56 318 LEU A CA 1
ATOM 2568 C C . LEU A 1 318 ? -22.447 -6.662 -2.922 1.00 88.56 318 LEU A C 1
ATOM 2570 O O . LEU A 1 318 ? -21.988 -7.348 -3.837 1.00 88.56 318 LEU A O 1
ATOM 2574 N N . GLY A 1 319 ? -23.675 -6.137 -2.975 1.00 90.31 319 GLY A N 1
ATOM 2575 C CA . GLY A 1 319 ? -24.544 -6.225 -4.149 1.00 90.31 319 GLY A CA 1
ATOM 2576 C C . GLY A 1 319 ? -23.953 -5.509 -5.365 1.00 90.31 319 GLY A C 1
ATOM 2577 O O . GLY A 1 319 ? -23.939 -6.069 -6.463 1.00 90.31 319 GLY A O 1
ATOM 2578 N N . LEU A 1 320 ? -23.396 -4.315 -5.156 1.00 90.38 320 LEU A N 1
ATOM 2579 C CA . LEU A 1 320 ? -22.705 -3.540 -6.183 1.00 90.38 320 LEU A CA 1
ATOM 2580 C C . LEU A 1 320 ? -21.459 -4.272 -6.707 1.00 90.38 320 LEU A C 1
ATOM 2582 O O . LEU A 1 320 ? -21.318 -4.449 -7.916 1.00 90.38 320 LEU A O 1
ATOM 2586 N N . LEU A 1 321 ? -20.603 -4.782 -5.816 1.00 87.69 321 LEU A N 1
ATOM 2587 C CA . LEU A 1 321 ? -19.421 -5.561 -6.203 1.00 87.69 321 LEU A CA 1
ATOM 2588 C C . LEU A 1 321 ? -19.804 -6.821 -6.989 1.00 87.69 321 LEU A C 1
ATOM 2590 O O . LEU A 1 321 ? -19.166 -7.148 -7.990 1.00 87.69 321 LEU A O 1
ATOM 2594 N N . LYS A 1 322 ? -20.886 -7.503 -6.589 1.00 87.94 322 LYS A N 1
ATOM 2595 C CA . LYS A 1 322 ? -21.412 -8.667 -7.312 1.00 87.94 322 LYS A CA 1
ATOM 2596 C C . LYS A 1 322 ? -21.884 -8.301 -8.723 1.00 87.94 322 LYS A C 1
ATOM 2598 O O . LYS A 1 322 ? -21.621 -9.063 -9.653 1.00 87.94 322 LYS A O 1
ATOM 2603 N N . LYS A 1 323 ? -22.558 -7.157 -8.888 1.00 89.56 323 LYS A N 1
ATOM 2604 C CA . LYS A 1 323 ? -23.027 -6.659 -10.192 1.00 89.56 323 LYS A CA 1
ATOM 2605 C C . LYS A 1 323 ? -21.857 -6.381 -11.139 1.00 89.56 323 LYS A C 1
ATOM 2607 O O . LYS A 1 323 ? -21.878 -6.843 -12.277 1.00 89.56 323 LYS A O 1
ATOM 2612 N N . GLU A 1 324 ? -20.821 -5.718 -10.636 1.00 85.38 324 GLU A N 1
ATOM 2613 C CA . GLU A 1 324 ? -19.620 -5.353 -11.404 1.00 85.38 324 GLU A CA 1
ATOM 2614 C C . GLU A 1 324 ? -18.580 -6.487 -11.494 1.00 85.38 324 GLU A C 1
ATOM 2616 O O . GLU A 1 324 ? -17.502 -6.312 -12.058 1.00 85.38 324 GLU A O 1
ATOM 2621 N N . LYS A 1 325 ? -18.899 -7.681 -10.967 1.00 86.25 325 LYS A N 1
ATOM 2622 C CA . LYS A 1 325 ? -18.023 -8.868 -10.945 1.00 86.25 325 LYS A CA 1
ATOM 2623 C C . LYS A 1 325 ? -16.657 -8.602 -10.295 1.00 86.25 325 LYS A C 1
ATOM 2625 O O . LYS A 1 325 ? -15.654 -9.197 -10.694 1.00 86.25 325 LYS A O 1
ATOM 2630 N N . LEU A 1 326 ? -16.636 -7.748 -9.273 1.00 83.69 326 LEU A N 1
ATOM 2631 C CA . LEU A 1 326 ? -15.471 -7.488 -8.436 1.00 83.69 326 LEU A CA 1
ATOM 2632 C C . LEU A 1 326 ? -15.476 -8.433 -7.233 1.00 83.69 326 LEU A C 1
ATOM 2634 O O . LEU A 1 326 ? -16.477 -8.592 -6.533 1.00 83.69 326 LEU A O 1
ATOM 2638 N N . TYR A 1 327 ? -14.338 -9.071 -6.982 1.00 81.75 327 TYR A N 1
ATOM 2639 C CA . TYR A 1 327 ? -14.199 -10.087 -5.945 1.00 81.75 327 TYR A CA 1
ATOM 2640 C C . TYR A 1 327 ? -13.398 -9.545 -4.767 1.00 81.75 327 TYR A C 1
ATOM 2642 O O . TYR A 1 327 ? -12.272 -9.078 -4.932 1.00 81.75 327 TYR A O 1
ATOM 2650 N N . ALA A 1 328 ? -13.950 -9.678 -3.564 1.00 81.56 328 ALA A N 1
ATOM 2651 C CA . ALA A 1 328 ? -13.267 -9.376 -2.311 1.00 81.56 328 ALA A CA 1
ATOM 2652 C C . ALA A 1 328 ? -12.599 -10.626 -1.715 1.00 81.56 328 ALA A C 1
ATOM 2654 O O . ALA A 1 328 ? -13.023 -11.764 -1.953 1.00 81.56 328 ALA A O 1
ATOM 2655 N N . LYS A 1 329 ? -11.539 -10.431 -0.928 1.00 76.44 329 LYS A N 1
ATOM 2656 C CA . LYS A 1 329 ? -10.857 -11.507 -0.206 1.00 76.44 329 LYS A CA 1
ATOM 2657 C C . LYS A 1 329 ? -11.391 -11.594 1.223 1.00 76.44 329 LYS A C 1
ATOM 2659 O O . LYS A 1 329 ? -10.935 -10.882 2.106 1.00 76.44 329 LYS A O 1
ATOM 2664 N N . PHE A 1 330 ? -12.287 -12.552 1.462 1.00 66.94 330 PHE A N 1
ATOM 2665 C CA . PHE A 1 330 ? -12.947 -12.730 2.762 1.00 66.94 330 PHE A CA 1
ATOM 2666 C C . PHE A 1 330 ? -11.978 -12.843 3.952 1.00 66.94 330 PHE A C 1
ATOM 2668 O O . PHE A 1 330 ? -12.225 -12.267 5.002 1.00 66.94 330 PHE A O 1
ATOM 2675 N N . SER A 1 331 ? -10.834 -13.515 3.775 1.00 60.72 331 SER A N 1
ATOM 2676 C CA . SER A 1 331 ? -9.837 -13.719 4.840 1.00 60.72 331 SER A CA 1
ATOM 2677 C C . SER A 1 331 ? -9.130 -12.440 5.317 1.00 60.72 331 SER A C 1
ATOM 2679 O O . SER A 1 331 ? -8.264 -12.533 6.177 1.00 60.72 331 SER A O 1
ATOM 2681 N N . LYS A 1 332 ? -9.380 -11.296 4.675 1.00 59.56 332 LYS A N 1
ATOM 2682 C CA . LYS A 1 332 ? -8.791 -9.988 4.995 1.00 59.56 332 LYS A CA 1
ATOM 2683 C C . LYS A 1 332 ? -9.854 -8.922 5.293 1.00 59.56 332 LYS A C 1
ATOM 2685 O O . LYS A 1 332 ? -9.522 -7.755 5.452 1.00 59.56 332 LYS A O 1
ATOM 2690 N N . CYS A 1 333 ? -11.131 -9.301 5.338 1.00 60.28 333 CYS A N 1
ATOM 2691 C CA . CYS A 1 333 ? -12.197 -8.370 5.681 1.00 60.28 333 CYS A CA 1
ATOM 2692 C C . CYS A 1 333 ? -12.239 -8.191 7.202 1.00 60.28 333 CYS A C 1
ATOM 2694 O O . CYS A 1 333 ? -12.831 -9.007 7.911 1.00 60.28 333 CYS A O 1
ATOM 2696 N N . GLU A 1 334 ? -11.610 -7.131 7.692 1.00 58.06 334 GLU A N 1
ATOM 2697 C CA . GLU A 1 334 ? -11.541 -6.800 9.114 1.00 58.06 334 GLU A CA 1
ATOM 2698 C C . GLU A 1 334 ? -12.815 -6.074 9.563 1.00 58.06 334 GLU A C 1
ATOM 2700 O O . GLU A 1 334 ? -13.332 -5.185 8.875 1.00 58.06 334 GLU A O 1
ATOM 2705 N N . ILE A 1 335 ? -13.341 -6.487 10.717 1.00 58.97 335 ILE A N 1
ATOM 2706 C CA . ILE A 1 335 ? -14.435 -5.798 11.401 1.00 58.97 335 ILE A CA 1
ATOM 2707 C C . ILE A 1 335 ? -13.797 -4.927 12.468 1.00 58.97 335 ILE A C 1
ATOM 2709 O O . ILE A 1 335 ? -13.171 -5.450 13.388 1.00 58.97 335 ILE A O 1
ATOM 2713 N N . TRP A 1 336 ? -13.994 -3.622 12.357 1.00 55.44 336 TRP A N 1
ATOM 2714 C CA . TRP A 1 336 ? -13.565 -2.667 13.361 1.00 55.44 336 TRP A CA 1
ATOM 2715 C C . TRP A 1 336 ? -14.816 -2.216 14.120 1.00 55.44 336 TRP A C 1
ATOM 2717 O O . TRP A 1 336 ? -15.614 -1.410 13.638 1.00 55.44 336 TRP A O 1
ATOM 2727 N N . LEU A 1 337 ? -15.024 -2.808 15.296 1.00 51.84 337 LEU A N 1
ATOM 2728 C CA . LEU A 1 337 ? -15.921 -2.268 16.314 1.00 51.84 337 LEU A CA 1
ATOM 2729 C C . LEU A 1 337 ? -15.076 -1.330 17.167 1.00 51.84 337 LEU A C 1
ATOM 2731 O O . LEU A 1 337 ? -14.020 -1.736 17.650 1.00 51.84 337 LEU A O 1
ATOM 2735 N N . ARG A 1 338 ? -15.499 -0.078 17.315 1.00 43.69 338 ARG A N 1
ATOM 2736 C CA . ARG A 1 338 ? -14.773 0.872 18.152 1.00 43.69 338 ARG A CA 1
ATOM 2737 C C . ARG A 1 338 ? -14.908 0.454 19.627 1.00 43.69 338 ARG A C 1
ATOM 2739 O O . ARG A 1 338 ? -16.004 0.522 20.175 1.00 43.69 338 ARG A O 1
ATOM 2746 N N . GLU A 1 339 ? -13.806 0.042 20.257 1.00 38.59 339 GLU A N 1
ATOM 2747 C CA . GLU A 1 339 ? -13.492 0.539 21.603 1.00 38.59 339 GLU A CA 1
ATOM 2748 C C . GLU A 1 339 ? -13.016 1.983 21.410 1.00 38.59 339 GLU A C 1
ATOM 2750 O O . GLU A 1 339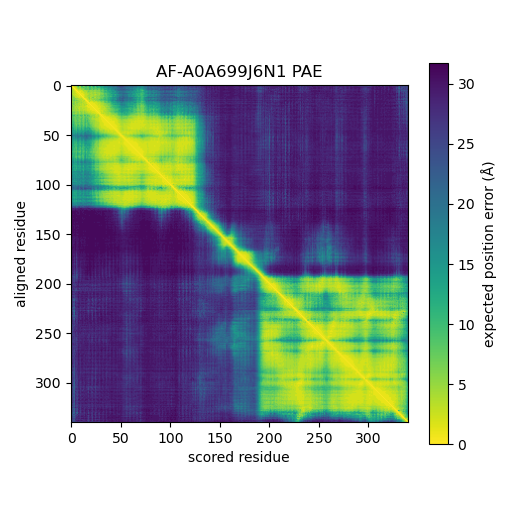 ? -12.207 2.254 20.519 1.00 38.59 339 GLU A O 1
ATOM 2755 N N . VAL A 1 340 ? -13.665 2.891 22.141 1.00 32.91 340 VAL A N 1
ATOM 2756 C CA . VAL A 1 340 ? -13.599 4.356 22.011 1.00 32.91 340 VAL A CA 1
ATOM 2757 C C . VAL A 1 340 ? -12.177 4.887 22.059 1.00 32.91 340 VAL A C 1
ATOM 2759 O O . VAL A 1 340 ? -11.447 4.489 22.992 1.00 32.91 340 VAL A O 1
#